Protein AF-A0A1F7W8D1-F1 (afdb_monomer_lite)

pLDDT: mean 80.33, std 8.86, range [42.62, 93.75]

InterPro domains:
  IPR004307 TspO/MBR-related protein [PF03073] (15-153)
  IPR004307 TspO/MBR-related protein [PTHR10057] (17-157)
  IPR004307 TspO/MBR-related protein [cd15904] (12-154)
  IPR038330 TspO/MBR-related superfamily [G3DSA:1.20.1260.100] (4-158)

Structure (mmCIF, N/CA/C/O backbone):
data_AF-A0A1F7W8D1-F1
#
_entry.id   AF-A0A1F7W8D1-F1
#
loop_
_atom_site.group_PDB
_atom_site.id
_atom_site.type_symbol
_atom_site.label_atom_id
_atom_site.label_alt_id
_atom_site.label_comp_id
_atom_site.label_asym_id
_atom_site.label_entity_id
_atom_site.label_seq_id
_atom_site.pdbx_PDB_ins_code
_atom_site.Cartn_x
_atom_site.Cartn_y
_atom_site.Cartn_z
_atom_site.occupancy
_atom_site.B_iso_or_equiv
_atom_site.auth_seq_id
_atom_site.auth_comp_id
_atom_site.auth_asym_id
_atom_site.auth_atom_id
_atom_site.pdbx_PDB_model_num
ATOM 1 N N . MET A 1 1 ? -25.838 -25.257 19.905 1.00 45.16 1 MET A N 1
ATOM 2 C CA . MET A 1 1 ? -25.059 -24.239 19.146 1.00 45.16 1 MET A CA 1
ATOM 3 C C . MET A 1 1 ? -23.518 -24.418 19.189 1.00 45.16 1 MET A C 1
ATOM 5 O O . MET A 1 1 ? -22.795 -23.452 18.981 1.00 45.16 1 MET A O 1
ATOM 9 N N . ARG A 1 2 ? -22.958 -25.630 19.391 1.00 42.62 2 ARG A N 1
ATOM 10 C CA . ARG A 1 2 ? -21.486 -25.866 19.400 1.00 42.62 2 ARG A CA 1
ATOM 11 C C . ARG A 1 2 ? -20.869 -26.176 18.018 1.00 42.62 2 ARG A C 1
ATOM 13 O O . ARG A 1 2 ? -19.659 -26.053 17.862 1.00 42.62 2 ARG A O 1
ATOM 20 N N . ARG A 1 3 ? -21.682 -26.537 17.015 1.00 42.97 3 ARG A N 1
ATOM 21 C CA . ARG A 1 3 ? -21.231 -27.076 15.711 1.00 42.97 3 ARG A CA 1
ATOM 22 C C . ARG A 1 3 ? -20.618 -26.023 14.764 1.00 42.97 3 ARG A C 1
ATOM 24 O O . ARG A 1 3 ? -19.713 -26.356 14.018 1.00 42.97 3 ARG A O 1
ATOM 31 N N . ASN A 1 4 ? -20.991 -24.741 14.881 1.00 50.03 4 ASN A N 1
ATOM 32 C CA . ASN A 1 4 ? -20.505 -23.664 13.992 1.00 50.03 4 ASN A CA 1
ATOM 33 C C . ASN A 1 4 ? -19.111 -23.097 14.333 1.00 50.03 4 ASN A C 1
ATOM 35 O O . ASN A 1 4 ? -18.568 -22.297 13.575 1.00 50.03 4 ASN A O 1
ATOM 39 N N . ARG A 1 5 ? -18.505 -23.482 15.466 1.00 53.69 5 ARG A N 1
ATOM 40 C CA . ARG A 1 5 ? -17.190 -22.958 15.886 1.00 53.69 5 ARG A CA 1
ATOM 41 C C . ARG A 1 5 ? -15.989 -23.694 15.281 1.00 53.69 5 ARG A C 1
ATOM 43 O O . ARG A 1 5 ? -14.883 -23.261 15.546 1.00 53.69 5 ARG A O 1
ATOM 50 N N . ARG A 1 6 ? -16.154 -24.774 14.507 1.00 61.38 6 ARG A N 1
ATOM 51 C CA . ARG A 1 6 ? -15.017 -25.546 13.949 1.00 61.38 6 ARG A CA 1
ATOM 52 C C . ARG A 1 6 ? -14.795 -25.380 12.442 1.00 61.38 6 ARG A C 1
ATOM 54 O O . ARG A 1 6 ? -13.731 -25.755 11.967 1.00 61.38 6 ARG A O 1
ATOM 61 N N . ASN A 1 7 ? -15.718 -24.755 11.708 1.00 72.81 7 ASN A N 1
ATOM 62 C CA . ASN A 1 7 ? -15.629 -24.652 10.243 1.00 72.81 7 ASN A CA 1
ATOM 63 C C . ASN A 1 7 ? -14.394 -23.865 9.764 1.00 72.81 7 ASN A C 1
ATOM 65 O O . ASN A 1 7 ? -13.855 -24.164 8.705 1.00 72.81 7 ASN A O 1
ATOM 69 N N . TYR A 1 8 ? -13.891 -22.911 10.558 1.00 75.88 8 TYR A N 1
ATOM 70 C CA . TYR A 1 8 ? -12.698 -22.138 10.193 1.00 75.88 8 TYR A CA 1
ATOM 71 C C . TYR A 1 8 ? -11.399 -22.961 10.217 1.00 75.88 8 TYR A C 1
ATOM 73 O O . TYR A 1 8 ? -10.453 -22.587 9.535 1.00 75.88 8 TYR A O 1
ATOM 81 N N . LEU A 1 9 ? -11.348 -24.077 10.962 1.00 80.69 9 LEU A N 1
ATOM 82 C CA . LEU A 1 9 ? -10.165 -24.948 11.027 1.00 80.69 9 LEU A CA 1
ATOM 83 C C . LEU A 1 9 ? -9.889 -25.651 9.695 1.00 80.69 9 LEU A C 1
ATOM 85 O O . LEU A 1 9 ? -8.748 -25.996 9.421 1.00 80.69 9 LEU A O 1
ATOM 89 N N . LEU A 1 10 ? -10.930 -25.845 8.883 1.00 80.69 10 LEU A N 1
ATOM 90 C CA . LEU A 1 10 ? -10.829 -26.426 7.546 1.00 80.69 10 LEU A CA 1
ATOM 91 C C . LEU A 1 10 ? -10.910 -25.346 6.463 1.00 80.69 10 LEU A C 1
ATOM 93 O O . LEU A 1 10 ? -10.162 -25.396 5.494 1.00 80.69 10 LEU A O 1
ATOM 97 N N . ALA A 1 11 ? -11.766 -24.334 6.645 1.00 82.00 11 ALA A N 1
ATOM 98 C CA . ALA A 1 11 ? -11.957 -23.286 5.647 1.00 82.00 11 ALA A CA 1
ATOM 99 C C . ALA A 1 11 ? -10.715 -22.401 5.450 1.00 82.00 11 ALA A C 1
ATOM 101 O O . ALA A 1 11 ? -10.414 -22.050 4.316 1.00 82.00 11 ALA A O 1
ATOM 102 N N . ILE A 1 12 ? -9.987 -22.049 6.521 1.00 85.75 12 ILE A N 1
ATOM 103 C CA . ILE A 1 12 ? -8.797 -21.188 6.409 1.00 85.75 12 ILE A CA 1
ATOM 104 C C . ILE A 1 12 ? -7.685 -21.896 5.617 1.00 85.75 12 ILE A C 1
ATOM 106 O O . ILE A 1 12 ? -7.274 -21.338 4.601 1.00 85.75 12 ILE A O 1
ATOM 110 N N . PRO A 1 13 ? -7.236 -23.118 5.986 1.00 86.12 13 PRO A N 1
ATOM 111 C CA . PRO A 1 13 ? -6.242 -23.832 5.189 1.00 86.12 13 PRO A CA 1
ATOM 112 C C . PRO A 1 13 ? -6.705 -24.096 3.759 1.00 86.12 13 PRO A C 1
ATOM 114 O O . PRO A 1 13 ? -5.905 -23.962 2.844 1.00 86.12 13 PRO A O 1
ATOM 117 N N . ALA A 1 14 ? -7.987 -24.413 3.541 1.00 82.62 14 ALA A N 1
ATOM 118 C CA . ALA A 1 14 ? -8.519 -24.619 2.194 1.00 82.62 14 ALA A CA 1
ATOM 119 C C . ALA A 1 14 ? -8.435 -23.347 1.335 1.00 82.62 14 ALA A C 1
ATOM 121 O O . ALA A 1 14 ? -8.067 -23.418 0.167 1.00 82.62 14 ALA A O 1
ATOM 122 N N . PHE A 1 15 ? -8.734 -22.179 1.908 1.00 84.38 15 PHE A N 1
ATOM 123 C CA . PHE A 1 15 ? -8.668 -20.907 1.190 1.00 84.38 15 PHE A CA 1
ATOM 124 C C . PHE A 1 15 ? -7.222 -20.484 0.897 1.00 84.38 15 PHE A C 1
ATOM 126 O O . PHE A 1 15 ? -6.918 -20.038 -0.207 1.00 84.38 15 PHE A O 1
ATOM 133 N N . VAL A 1 16 ? -6.308 -20.690 1.852 1.00 86.88 16 VAL A N 1
ATOM 134 C CA . VAL A 1 16 ? -4.869 -20.464 1.645 1.00 86.88 16 VAL A CA 1
ATOM 135 C C . VAL A 1 16 ? -4.310 -21.437 0.603 1.00 86.88 16 VAL A C 1
ATOM 137 O O . VAL A 1 16 ? -3.561 -21.023 -0.274 1.00 86.88 16 VAL A O 1
ATOM 140 N N . PHE A 1 17 ? -4.716 -22.708 0.643 1.00 87.62 17 PHE A N 1
ATOM 141 C CA . PHE A 1 17 ? -4.352 -23.706 -0.361 1.00 87.62 17 PHE A CA 1
ATOM 142 C C . PHE A 1 17 ? -4.864 -23.323 -1.750 1.00 87.62 17 PHE A C 1
ATOM 144 O O . PHE A 1 17 ? -4.114 -23.392 -2.717 1.00 87.62 17 PHE A O 1
ATOM 151 N N . PHE A 1 18 ? -6.110 -22.857 -1.858 1.00 86.00 18 PHE A N 1
ATOM 152 C CA . PHE A 1 18 ? -6.665 -22.393 -3.126 1.00 86.00 18 PHE A CA 1
ATOM 153 C C . PHE A 1 18 ? -5.878 -21.205 -3.693 1.00 86.00 18 PHE A C 1
ATOM 155 O O . PHE A 1 18 ? -5.565 -21.192 -4.883 1.00 86.00 18 PHE A O 1
ATOM 162 N N . ALA A 1 19 ? -5.498 -20.243 -2.846 1.00 83.31 19 ALA A N 1
ATOM 163 C CA . ALA A 1 19 ? -4.621 -19.144 -3.241 1.00 83.31 19 ALA A CA 1
ATOM 164 C C . ALA A 1 19 ? -3.243 -19.660 -3.699 1.00 83.31 19 ALA A C 1
ATOM 166 O O . ALA A 1 19 ? -2.773 -19.277 -4.767 1.00 83.31 19 ALA A O 1
ATOM 167 N N . ALA A 1 20 ? -2.637 -20.589 -2.953 1.00 85.06 20 ALA A N 1
ATOM 168 C CA . ALA A 1 20 ? -1.346 -21.186 -3.290 1.00 85.06 20 ALA A CA 1
ATOM 169 C C . ALA A 1 20 ? -1.366 -21.917 -4.643 1.00 85.06 20 ALA A C 1
ATOM 171 O O . ALA A 1 20 ? -0.471 -21.719 -5.464 1.00 85.06 20 ALA A O 1
ATOM 172 N N . VAL A 1 21 ? -2.401 -22.724 -4.902 1.00 88.62 21 VAL A N 1
ATOM 173 C CA . VAL A 1 21 ? -2.585 -23.427 -6.180 1.00 88.62 21 VAL A CA 1
ATOM 174 C C . VAL A 1 21 ? -2.820 -22.431 -7.311 1.00 88.62 21 VAL A C 1
ATOM 176 O O . VAL A 1 21 ? -2.165 -22.530 -8.343 1.00 88.62 21 VAL A O 1
ATOM 179 N N . SER A 1 22 ? -3.690 -21.439 -7.107 1.00 84.62 22 SER A N 1
ATOM 180 C CA . SER A 1 22 ? -3.976 -20.409 -8.115 1.00 84.62 22 SER A CA 1
ATOM 181 C C . SER A 1 22 ? -2.711 -19.644 -8.506 1.00 84.62 22 SER A C 1
ATOM 183 O O . SER A 1 22 ? -2.402 -19.527 -9.689 1.00 84.62 22 SER A O 1
ATOM 185 N N . GLY A 1 23 ? -1.934 -19.185 -7.519 1.00 81.62 23 GLY A N 1
ATOM 186 C CA . GLY A 1 23 ? -0.652 -18.524 -7.759 1.00 81.62 23 GLY A CA 1
ATOM 187 C C . GLY A 1 23 ? 0.357 -19.442 -8.454 1.00 81.62 23 GLY A C 1
ATOM 188 O O . GLY A 1 23 ? 1.028 -19.007 -9.385 1.00 81.62 23 GLY A O 1
ATOM 189 N N . SER A 1 24 ? 0.429 -20.720 -8.062 1.00 86.44 24 SER A N 1
ATOM 190 C CA . SER A 1 24 ? 1.342 -21.697 -8.668 1.00 86.44 24 SER A CA 1
ATOM 191 C C . SER A 1 24 ? 1.019 -21.989 -10.133 1.00 86.44 24 SER A C 1
ATOM 193 O O . SER A 1 24 ? 1.940 -22.040 -10.944 1.00 86.44 24 SER A O 1
ATOM 195 N N . LEU A 1 25 ? -0.260 -22.142 -10.490 1.00 87.56 25 LEU A N 1
ATOM 196 C CA . LEU A 1 25 ? -0.686 -22.377 -11.874 1.00 87.56 25 LEU A CA 1
ATOM 197 C C . LEU A 1 25 ? -0.274 -21.218 -12.787 1.00 87.56 25 LEU A C 1
ATOM 199 O O . LEU A 1 25 ? 0.277 -21.439 -13.862 1.00 87.56 25 LEU A O 1
ATOM 203 N N . VAL A 1 26 ? -0.475 -19.988 -12.318 1.00 84.69 26 VAL A N 1
ATOM 204 C CA . VAL A 1 26 ? -0.081 -18.774 -13.042 1.00 84.69 26 VAL A CA 1
ATOM 205 C C . VAL A 1 26 ? 1.442 -18.644 -13.140 1.00 84.69 26 VAL A C 1
ATOM 207 O O . VAL A 1 26 ? 1.976 -18.290 -14.189 1.00 84.69 26 VAL A O 1
ATOM 210 N N . THR A 1 27 ? 2.173 -18.965 -12.070 1.00 87.69 27 THR A N 1
ATOM 211 C CA . THR A 1 27 ? 3.638 -18.997 -12.119 1.00 87.69 27 THR A CA 1
ATOM 212 C C . THR A 1 27 ? 4.129 -20.009 -13.151 1.00 87.69 27 THR A C 1
ATOM 214 O O . THR A 1 27 ? 4.997 -19.673 -13.949 1.00 87.69 27 THR A O 1
ATOM 217 N N . GLN A 1 28 ? 3.548 -21.213 -13.190 1.00 88.00 28 GLN A N 1
ATOM 218 C CA . GLN A 1 28 ? 3.919 -22.251 -14.155 1.00 88.00 28 GLN A CA 1
ATOM 219 C C . GLN A 1 28 ? 3.700 -21.809 -15.604 1.00 88.00 28 GLN A C 1
ATOM 221 O O . GLN A 1 28 ? 4.569 -22.069 -16.432 1.00 88.00 28 GLN A O 1
ATOM 226 N N . SER A 1 29 ? 2.614 -21.087 -15.906 1.00 87.56 29 SER A N 1
ATOM 227 C CA . SER A 1 29 ? 2.383 -20.571 -17.263 1.00 87.56 29 SER A CA 1
ATOM 228 C C . SER A 1 29 ? 3.421 -19.540 -17.721 1.00 87.56 29 SER A C 1
ATOM 230 O O . SER A 1 29 ? 3.670 -19.436 -18.916 1.00 87.56 29 SER A O 1
ATOM 232 N N . GLY A 1 30 ? 4.050 -18.810 -16.795 1.00 85.69 30 GLY A N 1
ATOM 233 C CA . GLY A 1 30 ? 5.085 -17.814 -17.104 1.00 85.69 30 GLY A CA 1
ATOM 234 C C . GLY A 1 30 ? 6.524 -18.322 -16.981 1.00 85.69 30 GLY A C 1
ATOM 235 O O . GLY A 1 30 ? 7.463 -17.538 -17.128 1.00 85.69 30 GLY A O 1
ATOM 236 N N . MET A 1 31 ? 6.739 -19.609 -16.676 1.00 88.94 31 MET A N 1
ATOM 237 C CA . MET A 1 31 ? 8.084 -20.134 -16.400 1.00 88.94 31 MET A CA 1
ATOM 238 C C . MET A 1 31 ? 9.007 -20.115 -17.620 1.00 88.94 31 MET A C 1
ATOM 240 O O . MET A 1 31 ? 10.211 -19.926 -17.455 1.00 88.94 31 MET A O 1
ATOM 244 N N . ASP A 1 32 ? 8.473 -20.301 -18.826 1.00 90.94 32 ASP A N 1
ATOM 245 C CA . ASP A 1 32 ? 9.289 -20.281 -20.043 1.00 90.94 32 ASP A CA 1
ATOM 246 C C . ASP A 1 32 ? 9.811 -18.874 -20.348 1.00 90.94 32 ASP A C 1
ATOM 248 O O . ASP A 1 32 ? 10.988 -18.724 -20.663 1.00 90.94 32 ASP A O 1
ATOM 252 N N . TRP A 1 33 ? 8.992 -17.839 -20.129 1.00 90.56 33 TRP A N 1
ATOM 253 C CA . TRP A 1 33 ? 9.440 -16.444 -20.166 1.00 90.56 33 TRP A CA 1
ATOM 254 C C . TRP A 1 33 ? 10.435 -16.134 -19.042 1.00 90.56 33 TRP A C 1
ATOM 256 O O . TRP A 1 33 ? 11.483 -15.540 -19.278 1.00 90.56 33 TRP A O 1
ATOM 266 N N . TYR A 1 34 ? 10.171 -16.592 -17.816 1.00 89.81 34 TYR A N 1
ATOM 267 C CA . TYR A 1 34 ? 11.080 -16.349 -16.693 1.00 89.81 34 TYR A CA 1
ATOM 268 C C . TYR A 1 34 ? 12.491 -16.909 -16.945 1.00 89.81 34 TYR A C 1
ATOM 270 O O . TYR A 1 34 ? 13.481 -16.305 -16.539 1.00 89.81 34 TYR A O 1
ATOM 278 N N . ARG A 1 35 ? 12.603 -18.039 -17.656 1.00 90.25 35 ARG A N 1
ATOM 279 C CA . ARG A 1 35 ? 13.890 -18.647 -18.037 1.00 90.25 35 ARG A CA 1
ATOM 280 C C . ARG A 1 35 ? 14.687 -17.827 -19.052 1.00 90.25 35 ARG A C 1
ATOM 282 O O . ARG A 1 35 ? 15.891 -18.044 -19.150 1.00 90.25 35 ARG A O 1
ATOM 289 N N . THR A 1 36 ? 14.060 -16.906 -19.788 1.00 91.50 36 THR A N 1
ATOM 290 C CA . THR A 1 36 ? 14.775 -16.011 -20.713 1.00 91.50 36 THR A CA 1
ATOM 291 C C . THR A 1 36 ? 15.355 -14.778 -20.018 1.00 91.50 36 THR A C 1
ATOM 293 O O . THR A 1 36 ? 16.096 -14.025 -20.643 1.00 91.50 36 THR A O 1
ATOM 296 N N . LEU A 1 37 ? 15.015 -14.546 -18.744 1.00 88.88 37 LEU A N 1
ATOM 297 C CA . LEU A 1 37 ? 15.454 -13.372 -17.994 1.00 88.88 37 LEU A CA 1
ATOM 298 C C . LEU A 1 37 ? 16.863 -13.544 -17.419 1.00 88.88 37 LEU A C 1
ATOM 300 O O . LEU A 1 37 ? 17.238 -14.597 -16.907 1.00 88.88 37 LEU A O 1
ATOM 304 N N . SER A 1 38 ? 17.611 -12.445 -17.403 1.00 88.56 38 SER A N 1
ATOM 305 C CA . SER A 1 38 ? 18.825 -12.293 -16.603 1.00 88.56 38 SER A CA 1
ATOM 306 C C . SER A 1 38 ? 18.452 -12.182 -15.124 1.00 88.56 38 SER A C 1
ATOM 308 O O . SER A 1 38 ? 17.735 -11.260 -14.729 1.00 88.56 38 SER A O 1
ATOM 310 N N . LEU A 1 39 ? 18.906 -13.132 -14.305 1.00 85.56 39 LEU A N 1
ATOM 311 C CA . LEU A 1 39 ? 18.606 -13.180 -12.873 1.00 85.56 39 LEU A CA 1
ATOM 312 C C . LEU A 1 39 ? 19.819 -12.754 -12.032 1.00 85.56 39 LEU A C 1
ATOM 314 O O . LEU A 1 39 ? 20.944 -13.171 -12.324 1.00 85.56 39 LEU A O 1
ATOM 318 N N . PRO A 1 40 ? 19.616 -12.003 -10.930 1.00 73.12 40 PRO A N 1
ATOM 319 C CA . PRO A 1 40 ? 20.687 -11.698 -9.994 1.00 73.12 40 PRO A CA 1
ATOM 320 C C . PRO A 1 40 ? 21.354 -12.952 -9.439 1.00 73.12 40 PRO A C 1
ATOM 322 O O . PRO A 1 40 ? 20.677 -13.930 -9.131 1.00 73.12 40 PRO A O 1
ATOM 325 N N . TRP A 1 41 ? 22.670 -12.899 -9.227 1.00 73.44 41 TRP A N 1
ATOM 326 C CA . TRP A 1 41 ? 23.460 -14.032 -8.722 1.00 73.44 41 TRP A CA 1
ATOM 327 C C . TRP A 1 41 ? 23.002 -14.546 -7.345 1.00 73.44 41 TRP A C 1
ATOM 329 O O . TRP A 1 41 ? 23.274 -15.687 -6.989 1.00 73.44 41 TRP A O 1
ATOM 339 N N . TRP A 1 42 ? 22.293 -13.717 -6.575 1.00 70.31 42 TRP A N 1
ATOM 340 C CA . TRP A 1 42 ? 21.720 -14.053 -5.269 1.00 70.31 42 TRP A CA 1
ATOM 341 C C . TRP A 1 42 ? 20.281 -14.598 -5.347 1.00 70.31 42 TRP A C 1
ATOM 343 O O . TRP A 1 42 ? 19.652 -14.816 -4.311 1.00 70.31 42 TRP A O 1
ATOM 353 N N . THR A 1 43 ? 19.740 -14.817 -6.550 1.00 78.31 43 THR A N 1
ATOM 354 C CA . THR A 1 43 ? 18.410 -15.412 -6.741 1.00 78.31 43 THR A CA 1
ATOM 355 C C . THR A 1 43 ? 18.425 -16.868 -6.270 1.00 78.31 43 THR A C 1
ATOM 357 O O . THR A 1 43 ? 19.200 -17.666 -6.803 1.00 78.31 43 THR A O 1
ATOM 360 N N . PRO A 1 44 ? 17.582 -17.260 -5.296 1.00 77.31 44 PRO A N 1
ATOM 361 C CA . PRO A 1 44 ? 17.538 -18.640 -4.841 1.00 77.31 44 PRO A CA 1
ATOM 362 C C . PRO A 1 44 ? 17.058 -19.580 -5.958 1.00 77.31 44 PRO A C 1
ATOM 364 O O . PRO A 1 44 ? 16.225 -19.183 -6.778 1.00 77.31 44 PRO A O 1
ATOM 367 N N . PRO A 1 45 ? 17.500 -20.848 -5.968 1.00 84.06 45 PRO A N 1
ATOM 368 C CA . PRO A 1 45 ? 16.966 -21.850 -6.884 1.00 84.06 45 PRO A CA 1
ATOM 369 C C . PRO A 1 45 ? 15.440 -21.988 -6.756 1.00 84.06 45 PRO A C 1
ATOM 371 O O . PRO A 1 45 ? 14.887 -21.877 -5.660 1.00 84.06 45 PRO A O 1
ATOM 374 N N . GLY A 1 46 ? 14.751 -22.305 -7.857 1.00 82.69 46 GLY A N 1
ATOM 375 C CA . GLY A 1 46 ? 13.282 -22.406 -7.876 1.00 82.69 46 GLY A CA 1
ATOM 376 C C . GLY A 1 46 ? 12.703 -23.404 -6.861 1.00 82.69 46 GLY A C 1
ATOM 377 O O . GLY A 1 46 ? 11.655 -23.147 -6.271 1.00 82.69 46 GLY A O 1
ATOM 378 N N . SER A 1 47 ? 13.415 -24.501 -6.579 1.00 79.62 47 SER A N 1
ATOM 379 C CA . SER A 1 47 ? 13.042 -25.465 -5.533 1.00 79.62 47 SER A CA 1
ATOM 380 C C . SER A 1 47 ? 13.049 -24.847 -4.130 1.00 79.62 47 SER A C 1
ATOM 382 O O . SER A 1 47 ? 12.144 -25.112 -3.339 1.00 79.62 47 SER A O 1
ATOM 384 N N . VAL A 1 48 ? 14.021 -23.977 -3.834 1.00 77.62 48 VAL A N 1
ATOM 385 C CA . VAL A 1 48 ? 14.111 -23.244 -2.562 1.00 77.62 48 VAL A CA 1
ATOM 386 C C . VAL A 1 48 ? 12.959 -22.248 -2.445 1.00 77.62 48 VAL A C 1
ATOM 388 O O . VAL A 1 48 ? 12.301 -22.201 -1.410 1.00 77.62 48 VAL A O 1
ATOM 391 N N . ILE A 1 49 ? 12.655 -21.510 -3.519 1.00 81.75 49 ILE A N 1
ATOM 392 C CA . ILE A 1 49 ? 11.515 -20.578 -3.564 1.00 81.75 49 ILE A CA 1
ATOM 393 C C . ILE A 1 49 ? 10.199 -21.317 -3.268 1.00 81.75 49 ILE A C 1
ATOM 395 O O . ILE A 1 49 ? 9.416 -20.872 -2.427 1.00 81.75 49 ILE A O 1
ATOM 399 N N . GLY A 1 50 ? 9.970 -22.469 -3.908 1.00 81.06 50 GLY A N 1
ATOM 400 C CA . GLY A 1 50 ? 8.779 -23.293 -3.677 1.00 81.06 50 GLY A CA 1
ATOM 401 C C . GLY A 1 50 ? 8.679 -23.831 -2.244 1.00 81.06 50 GLY A C 1
ATOM 402 O O . GLY A 1 50 ? 7.603 -23.796 -1.639 1.00 81.06 50 GLY A O 1
ATOM 403 N N . ALA A 1 51 ? 9.799 -24.273 -1.664 1.00 78.38 51 ALA A N 1
ATOM 404 C CA . ALA A 1 51 ? 9.847 -24.739 -0.280 1.00 78.38 51 ALA A CA 1
ATOM 405 C C . ALA A 1 51 ? 9.513 -23.615 0.716 1.00 78.38 51 ALA A C 1
ATOM 407 O O . ALA A 1 51 ? 8.691 -23.810 1.614 1.00 78.38 51 ALA A O 1
ATOM 408 N N . VAL A 1 52 ? 10.083 -22.419 0.525 1.00 79.62 52 VAL A N 1
ATOM 409 C CA . VAL A 1 52 ? 9.813 -21.253 1.380 1.00 79.62 52 VAL A CA 1
ATOM 410 C C . VAL A 1 52 ? 8.335 -20.863 1.327 1.00 79.62 52 VAL A C 1
ATOM 412 O O . VAL A 1 52 ? 7.715 -20.684 2.377 1.00 79.62 52 VAL A O 1
ATOM 415 N N . TRP A 1 53 ? 7.734 -20.806 0.135 1.00 88.38 53 TRP A N 1
ATOM 416 C CA . TRP A 1 53 ? 6.304 -20.520 -0.002 1.00 88.38 53 TRP A CA 1
ATOM 417 C C . TRP A 1 53 ? 5.422 -21.574 0.665 1.00 88.38 53 TRP A C 1
ATOM 419 O O . TRP A 1 53 ? 4.460 -21.220 1.343 1.00 88.38 53 TRP A O 1
ATOM 429 N N . THR A 1 54 ? 5.775 -22.856 0.549 1.00 83.19 54 THR A N 1
ATOM 430 C CA . THR A 1 54 ? 5.048 -23.945 1.221 1.00 83.19 54 THR A CA 1
ATOM 431 C C . THR A 1 54 ? 5.026 -23.738 2.736 1.00 83.19 54 THR A C 1
ATOM 433 O O . THR A 1 54 ? 3.962 -23.784 3.356 1.00 83.19 54 THR A O 1
ATOM 436 N N . VAL A 1 55 ? 6.182 -23.430 3.333 1.00 81.00 55 VAL A N 1
ATOM 437 C CA . VAL A 1 55 ? 6.284 -23.124 4.767 1.00 81.00 55 VAL A CA 1
ATOM 438 C C . VAL A 1 55 ? 5.454 -21.887 5.124 1.00 81.00 55 VAL A C 1
ATOM 440 O O . VAL A 1 55 ? 4.686 -21.922 6.085 1.00 81.00 55 VAL A O 1
ATOM 443 N N . ILE A 1 56 ? 5.532 -20.815 4.332 1.00 88.81 56 ILE A N 1
ATOM 444 C CA . ILE A 1 56 ? 4.753 -19.584 4.537 1.00 88.81 56 ILE A CA 1
ATOM 445 C C . ILE A 1 56 ? 3.243 -19.849 4.521 1.00 88.81 56 ILE A C 1
ATOM 447 O O . ILE A 1 56 ? 2.522 -19.332 5.379 1.00 88.81 56 ILE A O 1
ATOM 451 N N . TYR A 1 57 ? 2.738 -20.660 3.590 1.00 89.44 57 TYR A N 1
ATOM 452 C CA . TYR A 1 57 ? 1.311 -20.986 3.518 1.00 89.44 57 TYR A CA 1
ATOM 453 C C . TYR A 1 57 ? 0.835 -21.785 4.734 1.00 89.44 57 TYR A C 1
ATOM 455 O O . TYR A 1 57 ? -0.245 -21.518 5.270 1.00 89.44 57 TYR A O 1
ATOM 463 N N . VAL A 1 58 ? 1.655 -22.713 5.233 1.00 86.00 58 VAL A N 1
ATOM 464 C CA . VAL A 1 58 ? 1.357 -23.444 6.472 1.00 86.00 58 VAL A CA 1
ATOM 465 C C . VAL A 1 58 ? 1.339 -22.488 7.666 1.00 86.00 58 VAL A C 1
ATOM 467 O O . VAL A 1 58 ? 0.346 -22.434 8.395 1.00 86.00 58 VAL A O 1
ATOM 470 N N . LEU A 1 59 ? 2.390 -21.686 7.849 1.00 78.88 59 LEU A N 1
ATOM 471 C CA . LEU A 1 59 ? 2.506 -20.770 8.988 1.00 78.88 59 LEU A CA 1
ATOM 472 C C . LEU A 1 59 ? 1.414 -19.693 8.987 1.00 78.88 59 LEU A C 1
ATOM 474 O O . LEU A 1 59 ? 0.831 -19.414 10.033 1.00 78.88 59 LEU A O 1
ATOM 478 N N . SER A 1 60 ? 1.079 -19.130 7.824 1.00 87.44 60 SER A N 1
ATOM 479 C CA . SER A 1 60 ? -0.003 -18.146 7.689 1.00 87.44 60 SER A CA 1
ATOM 480 C C . SER A 1 60 ? -1.379 -18.747 7.978 1.00 87.44 60 SER A C 1
ATOM 482 O O . SER A 1 60 ? -2.194 -18.106 8.646 1.00 87.44 60 SER A O 1
ATOM 484 N N . SER A 1 61 ? -1.622 -19.998 7.572 1.00 86.94 61 SER A N 1
ATOM 485 C CA . SER A 1 61 ? -2.845 -20.733 7.920 1.00 86.94 61 SER A CA 1
ATOM 486 C C . SER A 1 61 ? -2.962 -20.940 9.430 1.00 86.94 61 SER A C 1
ATOM 488 O O . SER A 1 61 ? -4.019 -20.680 10.009 1.00 86.94 61 SER A O 1
ATOM 490 N N . VAL A 1 62 ? -1.874 -21.356 10.089 1.00 86.38 62 VAL A N 1
ATOM 491 C CA . VAL A 1 62 ? -1.838 -21.533 11.550 1.00 86.38 62 VAL A CA 1
ATOM 492 C C . VAL A 1 62 ? -2.033 -20.193 12.264 1.00 86.38 62 VAL A C 1
ATOM 494 O O . VAL A 1 62 ? -2.859 -20.108 13.173 1.00 86.38 62 VAL A O 1
ATOM 497 N N . ALA A 1 63 ? -1.367 -19.126 11.817 1.00 89.19 63 ALA A N 1
ATOM 498 C CA . ALA A 1 63 ? -1.525 -17.780 12.367 1.00 89.19 63 ALA A CA 1
ATOM 499 C C . ALA A 1 63 ? -2.980 -17.286 12.279 1.00 89.19 63 ALA A C 1
ATOM 501 O O . ALA A 1 63 ? -3.541 -16.782 13.257 1.00 89.19 63 ALA A O 1
ATOM 502 N N . ALA A 1 64 ? -3.629 -17.485 11.129 1.00 87.69 64 ALA A N 1
ATOM 503 C CA . ALA A 1 64 ? -5.031 -17.136 10.940 1.00 87.69 64 ALA A CA 1
ATOM 504 C C . ALA A 1 64 ? -5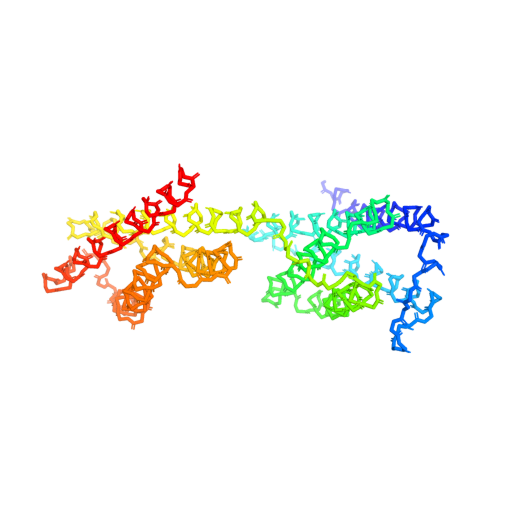.962 -17.999 11.810 1.00 87.69 64 ALA A C 1
ATOM 506 O O . ALA A 1 64 ? -6.882 -17.469 12.435 1.00 87.69 64 ALA A O 1
ATOM 507 N N . ILE A 1 65 ? -5.708 -19.304 11.942 1.00 88.62 65 ILE A N 1
ATOM 508 C CA . ILE A 1 65 ? -6.456 -20.176 12.861 1.00 88.62 65 ILE A CA 1
ATOM 509 C C . ILE A 1 65 ? -6.329 -19.689 14.311 1.00 88.62 65 ILE A C 1
ATOM 511 O O . ILE A 1 65 ? -7.341 -19.578 15.013 1.00 88.62 65 ILE A O 1
ATOM 515 N N . GLU A 1 66 ? -5.118 -19.354 14.763 1.00 85.81 66 GLU A N 1
ATOM 516 C CA . GLU A 1 66 ? -4.888 -18.824 16.107 1.00 85.81 66 GLU A CA 1
ATOM 517 C C . GLU A 1 66 ? -5.653 -17.517 16.341 1.00 85.81 66 GLU A C 1
ATOM 519 O O . GLU A 1 66 ? -6.285 -17.352 17.393 1.00 85.81 66 GLU A O 1
ATOM 524 N N . TRP A 1 67 ? -5.662 -16.616 15.356 1.00 86.12 67 TRP A N 1
ATOM 525 C CA . TRP A 1 67 ? -6.440 -15.382 15.409 1.00 86.12 67 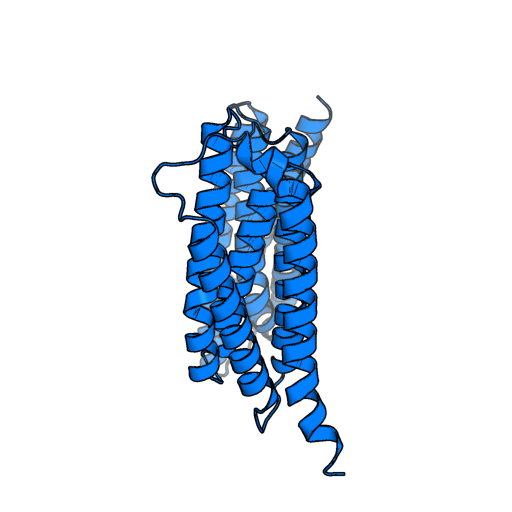TRP A CA 1
ATOM 526 C C . TRP A 1 67 ? -7.949 -15.652 15.508 1.00 86.12 67 TRP A C 1
ATOM 528 O O . TRP A 1 67 ? -8.627 -15.121 16.395 1.00 86.12 67 TRP A O 1
ATOM 538 N N . TRP A 1 68 ? -8.486 -16.533 14.657 1.00 85.50 68 TRP A N 1
ATOM 539 C CA . TRP A 1 68 ? -9.913 -16.881 14.632 1.00 85.50 68 TRP A CA 1
ATOM 540 C C . TRP A 1 68 ? -10.388 -17.655 15.867 1.00 85.50 68 TRP A C 1
ATOM 542 O O . TRP A 1 68 ? -11.576 -17.584 16.213 1.00 85.50 68 TRP A O 1
ATOM 552 N N . SER A 1 69 ? -9.467 -18.338 16.554 1.00 82.38 69 SER A N 1
ATOM 553 C CA . SER A 1 69 ? -9.714 -19.063 17.805 1.00 82.38 69 SER A CA 1
ATOM 554 C C . SER A 1 69 ? -9.860 -18.157 19.038 1.00 82.38 69 SER A C 1
ATOM 556 O O . SER A 1 69 ? -10.254 -18.625 20.112 1.00 82.38 69 SER A O 1
ATOM 558 N N . ALA A 1 70 ? -9.563 -16.856 18.922 1.00 77.94 70 ALA A N 1
ATOM 559 C CA . ALA A 1 70 ? -9.606 -15.931 20.048 1.00 77.94 70 ALA A CA 1
ATOM 560 C C . ALA A 1 70 ? -11.007 -15.867 20.695 1.00 77.94 70 ALA A C 1
ATOM 562 O O . ALA A 1 70 ? -12.007 -15.546 20.050 1.00 77.94 70 ALA A O 1
ATOM 563 N N . LYS A 1 71 ? -11.077 -16.129 22.013 1.00 67.31 71 LYS A N 1
ATOM 564 C CA . LYS A 1 71 ? -12.338 -16.196 22.785 1.00 67.31 71 LYS A CA 1
ATOM 565 C C . LYS A 1 71 ? -13.152 -14.892 22.761 1.00 67.31 71 LYS A C 1
ATOM 567 O O . LYS A 1 71 ? -14.374 -14.957 22.863 1.00 67.31 71 LYS A O 1
ATOM 572 N N . LYS A 1 72 ? -12.496 -13.731 22.632 1.00 68.06 72 LYS A N 1
ATOM 573 C CA . LYS A 1 72 ? -13.131 -12.406 22.535 1.00 68.06 72 LYS A CA 1
ATOM 574 C C . LYS A 1 72 ? -12.753 -11.750 21.207 1.00 68.06 72 LYS A C 1
ATOM 576 O O . LYS A 1 72 ? -11.607 -11.343 21.021 1.00 68.06 72 LYS A O 1
ATOM 581 N N . ARG A 1 73 ? -13.724 -11.624 20.300 1.00 72.81 73 ARG A N 1
ATOM 582 C CA . ARG A 1 73 ? -13.571 -10.908 19.026 1.00 72.81 73 ARG A CA 1
ATOM 583 C C . ARG A 1 73 ? -13.805 -9.419 19.275 1.00 72.81 73 ARG A C 1
ATOM 585 O O . ARG A 1 73 ? -14.932 -8.997 19.497 1.00 72.81 73 ARG A O 1
ATOM 592 N N . GLY A 1 74 ? -12.726 -8.642 19.340 1.00 70.88 74 GLY A N 1
ATOM 593 C CA . GLY A 1 74 ? -12.803 -7.188 19.513 1.00 70.88 74 GLY A CA 1
ATOM 594 C C . GLY A 1 74 ? -13.133 -6.455 18.208 1.00 70.88 74 GLY A C 1
ATOM 595 O O . GLY A 1 74 ? -13.159 -7.058 17.139 1.00 70.88 74 GLY A O 1
ATOM 596 N N . ARG A 1 75 ? -13.280 -5.124 18.276 1.00 73.75 75 ARG A N 1
ATOM 597 C CA . ARG A 1 75 ? -13.577 -4.239 17.126 1.00 73.75 75 ARG A CA 1
ATOM 598 C C . ARG A 1 75 ? -12.617 -4.405 15.933 1.00 73.75 75 ARG A C 1
ATOM 600 O O . ARG A 1 75 ? -13.005 -4.162 14.800 1.00 73.75 75 ARG A O 1
ATOM 607 N N . ARG A 1 76 ? -11.378 -4.853 16.176 1.00 76.06 76 ARG A N 1
ATOM 608 C CA . ARG A 1 76 ? -10.348 -5.090 15.143 1.00 76.06 76 ARG A CA 1
ATOM 609 C C . ARG A 1 76 ? -10.446 -6.456 14.447 1.00 76.06 76 ARG A C 1
ATOM 611 O O . ARG A 1 76 ? -9.716 -6.685 13.493 1.00 76.06 76 ARG A O 1
ATOM 618 N N . PHE A 1 77 ? -11.318 -7.362 14.900 1.00 80.81 77 PHE A N 1
ATOM 619 C CA . PHE A 1 77 ? -11.405 -8.723 14.357 1.00 80.81 77 PHE A CA 1
ATOM 620 C C . PHE A 1 77 ? -11.776 -8.740 12.868 1.00 80.81 77 PHE A C 1
ATOM 622 O O . PHE A 1 77 ? -11.091 -9.391 12.085 1.00 80.81 77 PHE A O 1
ATOM 629 N N . GLY A 1 78 ? -12.814 -7.988 12.481 1.00 80.94 78 GLY A N 1
ATOM 630 C CA . GLY A 1 78 ? -13.252 -7.890 11.084 1.00 80.94 78 GLY A CA 1
ATOM 631 C C . GLY A 1 78 ? -12.209 -7.234 10.177 1.00 80.94 78 GLY A C 1
ATOM 632 O O . GLY A 1 78 ? -12.001 -7.697 9.063 1.00 80.94 78 GLY A O 1
ATOM 633 N N . LEU A 1 79 ? -11.493 -6.224 10.685 1.00 85.25 79 LEU A N 1
ATOM 634 C CA . LEU A 1 79 ? -10.408 -5.568 9.954 1.00 85.25 79 LEU A CA 1
ATOM 635 C C . LEU A 1 79 ? -9.266 -6.544 9.642 1.00 85.25 79 LEU A C 1
ATOM 637 O O . LEU A 1 79 ? -8.872 -6.660 8.490 1.00 85.25 79 LEU A O 1
ATOM 641 N N . VAL A 1 80 ? -8.769 -7.283 10.642 1.00 86.62 80 VAL A N 1
ATOM 642 C CA . VAL A 1 80 ? -7.688 -8.266 10.433 1.00 86.62 80 VAL A CA 1
ATOM 643 C C . VAL A 1 80 ? -8.135 -9.378 9.484 1.00 86.62 80 VAL A C 1
ATOM 645 O O . VAL A 1 80 ? -7.359 -9.796 8.632 1.00 86.62 80 VAL A O 1
ATOM 648 N N . ALA A 1 81 ? -9.394 -9.815 9.577 1.00 85.94 81 ALA A N 1
ATOM 649 C CA . ALA A 1 81 ? -9.943 -10.804 8.659 1.00 85.94 81 ALA A CA 1
ATOM 650 C C . ALA A 1 81 ? -9.977 -10.304 7.206 1.00 85.94 81 ALA A C 1
ATOM 652 O O . ALA A 1 81 ? -9.510 -11.002 6.310 1.00 85.94 81 ALA A O 1
ATOM 653 N N . ALA A 1 82 ? -10.478 -9.086 6.982 1.00 85.81 82 ALA A N 1
ATOM 654 C CA . ALA A 1 82 ? -10.504 -8.464 5.662 1.00 85.81 82 ALA A CA 1
ATOM 655 C C . ALA A 1 82 ? -9.087 -8.252 5.106 1.00 85.81 82 ALA A C 1
ATOM 657 O O . ALA A 1 82 ? -8.835 -8.551 3.943 1.00 85.81 82 ALA A O 1
ATOM 658 N N . MET A 1 83 ? -8.146 -7.810 5.945 1.00 85.06 83 MET A N 1
ATOM 659 C CA . MET A 1 83 ? -6.746 -7.633 5.554 1.00 85.06 83 MET A CA 1
ATOM 660 C C . MET A 1 83 ? -6.063 -8.954 5.207 1.00 85.06 83 MET A C 1
ATOM 662 O O . MET A 1 83 ? -5.290 -8.987 4.259 1.00 85.06 83 MET A O 1
ATOM 666 N N . PHE A 1 84 ? -6.359 -10.044 5.920 1.00 88.25 84 PHE A N 1
ATOM 667 C CA . PHE A 1 84 ? -5.820 -11.368 5.602 1.00 88.25 84 PHE A CA 1
ATOM 668 C C . PHE A 1 84 ? -6.336 -11.877 4.251 1.00 88.25 84 PHE A C 1
ATOM 670 O O . PHE A 1 84 ? -5.564 -12.371 3.438 1.00 88.25 84 PHE A O 1
ATOM 677 N N . VAL A 1 85 ? -7.628 -11.693 3.968 1.00 88.06 85 VAL A N 1
ATOM 678 C CA . VAL A 1 85 ? -8.200 -12.037 2.658 1.00 88.06 85 VAL A CA 1
ATOM 679 C C . VAL A 1 85 ? -7.584 -11.176 1.551 1.00 88.06 85 VAL A C 1
ATOM 681 O O . VAL A 1 85 ? -7.134 -11.713 0.544 1.00 88.06 85 VAL A O 1
ATOM 684 N N . ALA A 1 86 ? -7.488 -9.858 1.750 1.00 87.00 86 ALA A N 1
ATOM 685 C CA . ALA A 1 86 ? -6.837 -8.956 0.800 1.00 87.00 86 ALA A CA 1
ATOM 686 C C . ALA A 1 86 ? -5.359 -9.319 0.571 1.00 87.00 86 ALA A C 1
ATOM 688 O O . ALA A 1 86 ? -4.870 -9.236 -0.551 1.00 87.00 86 ALA A O 1
ATOM 689 N N . ASN A 1 87 ? -4.655 -9.765 1.613 1.00 93.19 87 ASN A N 1
ATOM 690 C CA . ASN A 1 87 ? -3.275 -10.235 1.528 1.00 93.19 87 ASN A CA 1
ATOM 691 C C . ASN A 1 87 ? -3.139 -11.468 0.617 1.00 93.19 87 ASN A C 1
ATOM 693 O O . ASN A 1 87 ? -2.241 -11.500 -0.219 1.00 93.19 87 ASN A O 1
ATOM 697 N N . LEU A 1 88 ? -4.069 -12.427 0.692 1.00 88.12 88 LEU A N 1
ATOM 698 C CA . LEU A 1 88 ? -4.094 -13.579 -0.219 1.00 88.12 88 LEU A CA 1
ATOM 699 C C . LEU A 1 88 ? -4.368 -13.173 -1.673 1.00 88.12 88 LEU A C 1
ATOM 701 O O . LEU A 1 88 ? -3.740 -13.708 -2.582 1.00 88.12 88 LEU A O 1
ATOM 705 N N . PHE A 1 89 ? -5.251 -12.198 -1.906 1.00 89.62 89 PHE A N 1
ATOM 706 C CA . PHE A 1 89 ? -5.469 -11.663 -3.254 1.00 89.62 89 PHE A CA 1
ATOM 707 C C . PHE A 1 89 ? -4.237 -10.946 -3.803 1.00 89.62 89 PHE A C 1
ATOM 709 O O . PHE A 1 89 ? -3.909 -11.126 -4.969 1.00 89.62 89 PHE A O 1
ATOM 716 N N . LEU A 1 90 ? -3.528 -10.177 -2.973 1.00 85.44 90 LEU A N 1
ATOM 717 C CA . LEU A 1 90 ? -2.258 -9.558 -3.358 1.00 85.44 90 LEU A CA 1
ATOM 718 C C . LEU A 1 90 ? -1.183 -10.611 -3.663 1.00 85.44 90 LE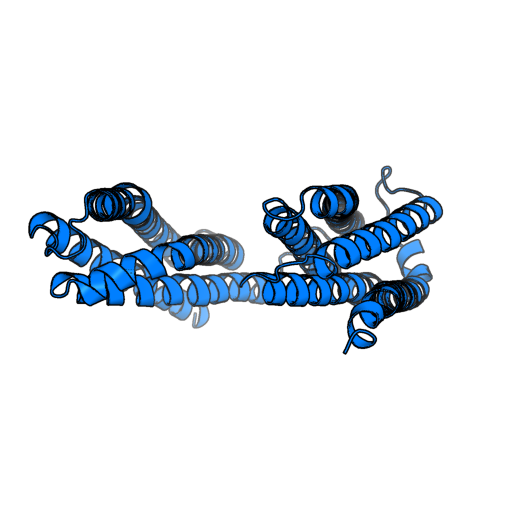U A C 1
ATOM 720 O O . LEU A 1 90 ? -0.404 -10.423 -4.592 1.00 85.44 90 LEU A O 1
ATOM 724 N N . ASN A 1 91 ? -1.168 -11.725 -2.925 1.00 93.75 91 ASN A N 1
ATOM 725 C CA . ASN A 1 91 ? -0.262 -12.844 -3.171 1.00 93.75 91 ASN A CA 1
ATOM 726 C C . ASN A 1 91 ? -0.475 -13.447 -4.571 1.00 93.75 91 ASN A C 1
ATOM 728 O O . ASN A 1 91 ? 0.449 -13.464 -5.381 1.00 93.75 91 ASN A O 1
ATOM 732 N N . VAL A 1 92 ? -1.710 -13.848 -4.890 1.00 87.94 92 VAL A N 1
ATOM 733 C CA . VAL A 1 92 ? -2.052 -14.391 -6.217 1.00 87.94 92 VAL A CA 1
ATOM 734 C C . VAL A 1 92 ? -1.887 -13.330 -7.306 1.00 87.94 92 VAL A C 1
ATOM 736 O O . VAL A 1 92 ? -1.366 -13.613 -8.382 1.00 87.94 92 VAL A O 1
ATOM 739 N N . GLY A 1 93 ? -2.300 -12.094 -7.018 1.00 87.75 93 GLY A N 1
ATOM 740 C CA . GLY A 1 93 ? -2.200 -10.962 -7.930 1.00 87.75 93 GLY A CA 1
ATOM 741 C C . GLY A 1 93 ? -0.762 -10.676 -8.346 1.00 87.75 93 GLY A C 1
ATOM 742 O O . GLY A 1 93 ? -0.524 -10.375 -9.510 1.00 87.75 93 GLY A O 1
ATOM 743 N N . TRP A 1 94 ? 0.210 -10.844 -7.445 1.00 90.56 94 TRP A N 1
ATOM 744 C CA . TRP A 1 94 ? 1.617 -10.713 -7.810 1.00 90.56 94 TRP A CA 1
ATOM 745 C C . TRP A 1 94 ? 2.031 -11.753 -8.858 1.00 90.56 94 TRP A C 1
ATOM 747 O O . TRP A 1 94 ? 2.636 -11.375 -9.860 1.00 90.56 94 TRP A O 1
ATOM 757 N N . SER A 1 95 ? 1.648 -13.028 -8.685 1.00 86.44 95 SER A N 1
ATOM 758 C CA . SER A 1 95 ? 1.919 -14.068 -9.688 1.00 86.44 95 SER A CA 1
ATOM 759 C C . SER A 1 95 ? 1.291 -13.727 -11.040 1.00 86.44 95 SER A C 1
ATOM 761 O O . SER A 1 95 ? 1.954 -13.868 -12.061 1.00 86.44 95 SER A O 1
ATOM 763 N N . VAL A 1 96 ? 0.051 -13.224 -11.056 1.00 85.06 96 VAL A N 1
ATOM 764 C CA . VAL A 1 96 ? -0.638 -12.792 -12.290 1.00 85.06 96 VAL A CA 1
ATOM 765 C C . VAL A 1 96 ? 0.108 -11.668 -12.982 1.00 85.06 96 VAL A C 1
ATOM 767 O O . VAL A 1 96 ? 0.367 -11.755 -14.176 1.00 85.06 96 VAL A O 1
ATOM 770 N N . VAL A 1 97 ? 0.490 -10.628 -12.252 1.00 82.62 97 VAL A N 1
ATOM 771 C CA . VAL A 1 97 ? 1.133 -9.466 -12.865 1.00 82.62 97 VAL A CA 1
ATOM 772 C C . VAL A 1 97 ? 2.557 -9.794 -13.325 1.00 82.62 97 VAL A C 1
ATOM 774 O O . VAL A 1 97 ? 2.949 -9.397 -14.417 1.00 82.62 97 VAL A O 1
ATOM 777 N N . PHE A 1 98 ? 3.321 -10.555 -12.534 1.00 87.31 98 PHE A N 1
ATOM 778 C CA . PHE A 1 98 ? 4.709 -10.889 -12.868 1.00 87.31 98 PHE A CA 1
ATOM 779 C C . PHE A 1 98 ? 4.822 -11.997 -13.916 1.00 87.31 98 PHE A C 1
ATOM 781 O O . PHE A 1 98 ? 5.457 -11.797 -14.943 1.00 87.31 98 PHE A O 1
ATOM 788 N N . PHE A 1 99 ? 4.210 -13.159 -13.679 1.00 88.81 99 PHE A N 1
ATOM 789 C CA . PHE A 1 99 ? 4.334 -14.323 -14.565 1.00 88.81 99 PHE A CA 1
ATOM 790 C C . PHE A 1 99 ? 3.266 -14.373 -15.657 1.00 88.81 99 PHE A C 1
ATOM 792 O O . PHE A 1 99 ? 3.487 -15.018 -16.671 1.00 88.81 99 PHE A O 1
ATOM 799 N N . GLY A 1 100 ? 2.104 -13.749 -15.455 1.00 83.94 100 GLY A N 1
ATOM 800 C CA . GLY A 1 100 ? 1.032 -13.740 -16.454 1.00 83.94 100 GLY A CA 1
ATOM 801 C C . GLY A 1 100 ? 1.118 -12.554 -17.413 1.00 83.94 100 GLY A C 1
ATOM 802 O O . GLY A 1 100 ? 1.004 -12.732 -18.621 1.00 83.94 100 GLY A O 1
ATOM 803 N N . LEU A 1 101 ? 1.302 -11.344 -16.877 1.00 80.56 101 LEU A N 1
ATOM 804 C CA . LEU A 1 101 ? 1.332 -10.106 -17.667 1.00 80.56 101 LEU A CA 1
ATOM 805 C C . LEU A 1 101 ? 2.748 -9.654 -18.045 1.00 80.56 101 LEU A C 1
ATOM 807 O O . LEU A 1 101 ? 2.882 -8.803 -18.913 1.00 80.56 101 LEU A O 1
ATOM 811 N N . HIS A 1 102 ? 3.789 -10.212 -17.418 1.00 87.69 102 HIS A N 1
ATOM 812 C CA . HIS A 1 102 ? 5.192 -9.833 -17.639 1.00 87.69 102 HIS A CA 1
ATOM 813 C C . HIS A 1 102 ? 5.488 -8.343 -17.351 1.00 87.69 102 HIS A C 1
ATOM 815 O O . HIS A 1 102 ? 6.427 -7.763 -17.893 1.00 87.69 102 HIS A O 1
ATOM 821 N N . GLU A 1 103 ? 4.705 -7.717 -16.463 1.00 83.25 103 GLU A N 1
ATOM 822 C CA . GLU A 1 103 ? 4.737 -6.274 -16.191 1.00 83.25 103 GLU A CA 1
ATOM 823 C C . GLU A 1 103 ? 5.538 -5.938 -14.924 1.00 83.25 103 GLU A C 1
ATOM 825 O O . GLU A 1 103 ? 4.993 -5.839 -13.821 1.00 83.25 103 GLU A O 1
ATOM 830 N N . PHE A 1 104 ? 6.847 -5.701 -15.068 1.00 79.38 104 PHE A N 1
ATOM 831 C CA . PHE A 1 104 ? 7.756 -5.480 -13.934 1.00 79.38 104 PHE A CA 1
ATOM 832 C C . PHE A 1 104 ? 7.325 -4.354 -12.981 1.00 79.38 104 PHE A C 1
ATOM 834 O O . PHE A 1 104 ? 7.376 -4.525 -11.761 1.00 79.38 104 PHE A O 1
ATOM 841 N N . ALA A 1 105 ? 6.886 -3.206 -13.507 1.00 77.06 105 ALA A N 1
ATOM 842 C CA . ALA A 1 105 ? 6.515 -2.047 -12.692 1.00 77.06 105 ALA A CA 1
ATOM 843 C C . ALA A 1 105 ? 5.320 -2.351 -11.780 1.00 77.06 105 ALA A C 1
ATOM 845 O O . ALA A 1 105 ? 5.366 -2.132 -10.565 1.00 77.06 105 ALA A O 1
ATOM 846 N N . ALA A 1 106 ? 4.264 -2.914 -12.366 1.00 77.19 106 ALA A N 1
ATOM 847 C CA . ALA A 1 106 ? 3.075 -3.306 -11.632 1.00 77.19 106 ALA A CA 1
ATOM 848 C C . ALA A 1 106 ? 3.393 -4.439 -10.641 1.00 77.19 106 ALA A C 1
ATOM 850 O O . ALA A 1 106 ? 2.921 -4.399 -9.504 1.00 77.19 106 ALA A O 1
ATOM 851 N N . SER A 1 107 ? 4.260 -5.393 -11.000 1.00 81.44 107 SER A N 1
ATOM 852 C CA . SER A 1 107 ? 4.699 -6.449 -10.082 1.00 81.44 107 SER A CA 1
ATOM 853 C C . SER A 1 107 ? 5.410 -5.898 -8.851 1.00 81.44 107 SER A C 1
ATOM 855 O O . SER A 1 107 ? 5.147 -6.371 -7.748 1.00 81.44 107 SER A O 1
ATOM 857 N N . ILE A 1 108 ? 6.275 -4.889 -8.999 1.00 78.31 108 ILE A N 1
ATOM 858 C CA . ILE A 1 108 ? 6.958 -4.248 -7.862 1.00 78.31 108 ILE A CA 1
ATOM 859 C C . ILE A 1 108 ? 5.943 -3.566 -6.939 1.00 78.31 108 ILE A C 1
ATOM 861 O O . ILE A 1 108 ? 6.045 -3.691 -5.716 1.00 78.31 108 ILE A O 1
ATOM 865 N N . VAL A 1 109 ? 4.943 -2.878 -7.499 1.00 81.19 109 VAL A N 1
ATOM 866 C CA . VAL A 1 109 ? 3.873 -2.240 -6.715 1.00 81.19 109 VAL A CA 1
ATOM 867 C C . VAL A 1 109 ? 3.073 -3.289 -5.948 1.00 81.19 109 VAL A C 1
ATOM 869 O O . VAL A 1 109 ? 2.912 -3.168 -4.734 1.00 81.19 109 VAL A O 1
ATOM 872 N N . VAL A 1 110 ? 2.618 -4.350 -6.619 1.00 81.69 110 VAL A N 1
ATOM 873 C CA . VAL A 1 110 ? 1.842 -5.418 -5.974 1.00 81.69 110 VAL A CA 1
ATOM 874 C C . VAL A 1 110 ? 2.676 -6.144 -4.913 1.00 81.69 110 VAL A C 1
ATOM 876 O O . VAL A 1 110 ? 2.171 -6.389 -3.819 1.00 81.69 110 VAL A O 1
ATOM 879 N N . ALA A 1 111 ? 3.963 -6.406 -5.168 1.00 79.69 111 ALA A N 1
ATOM 880 C CA . ALA A 1 111 ? 4.883 -6.989 -4.187 1.00 79.69 111 ALA A CA 1
ATOM 881 C C . ALA A 1 111 ? 5.071 -6.076 -2.963 1.00 79.69 111 ALA A C 1
ATOM 883 O O . ALA A 1 111 ? 5.023 -6.531 -1.819 1.00 79.69 111 ALA A O 1
ATOM 884 N N . SER A 1 112 ? 5.208 -4.767 -3.185 1.00 80.75 112 SER A N 1
ATOM 885 C CA . SER A 1 112 ? 5.325 -3.770 -2.115 1.00 80.75 112 SER A CA 1
ATOM 886 C C . SER A 1 112 ? 4.056 -3.712 -1.264 1.00 80.75 112 SER A C 1
ATOM 888 O O . SER A 1 112 ? 4.131 -3.737 -0.035 1.00 80.75 112 SER A O 1
ATOM 890 N N . LEU A 1 113 ? 2.880 -3.701 -1.899 1.00 84.94 113 LEU A N 1
ATOM 891 C CA . LEU A 1 113 ? 1.589 -3.753 -1.211 1.00 84.94 113 LEU A CA 1
ATOM 892 C C . LEU A 1 113 ? 1.417 -5.057 -0.427 1.00 84.94 113 LEU A C 1
ATOM 894 O O . LEU A 1 113 ? 0.921 -5.030 0.699 1.00 84.94 113 LEU A O 1
ATOM 898 N N . LEU A 1 114 ? 1.863 -6.188 -0.979 1.00 86.25 114 LEU A N 1
ATOM 899 C CA . LEU A 1 114 ? 1.870 -7.477 -0.295 1.00 86.25 114 LEU A CA 1
ATOM 900 C C . LEU A 1 114 ? 2.763 -7.444 0.952 1.00 86.25 114 LEU A C 1
ATOM 902 O O . LEU A 1 114 ? 2.323 -7.844 2.034 1.00 86.25 114 LEU A O 1
ATOM 906 N N . ALA A 1 115 ? 3.984 -6.918 0.841 1.00 80.81 115 ALA A N 1
ATOM 907 C CA . ALA A 1 115 ? 4.900 -6.771 1.969 1.00 80.81 115 ALA A CA 1
ATOM 908 C C . ALA A 1 115 ? 4.315 -5.855 3.058 1.00 80.81 115 ALA A C 1
ATOM 910 O O . ALA A 1 115 ? 4.241 -6.252 4.224 1.00 80.81 115 ALA A O 1
ATOM 911 N N . LEU A 1 116 ? 3.813 -4.673 2.683 1.00 86.00 116 LEU A N 1
ATOM 912 C CA . LEU A 1 116 ? 3.170 -3.723 3.599 1.00 86.00 116 LEU A CA 1
ATOM 913 C C . LEU A 1 116 ? 1.939 -4.323 4.288 1.00 86.00 116 LEU A C 1
ATOM 915 O O . LEU A 1 116 ? 1.757 -4.161 5.497 1.00 86.00 116 LEU A O 1
ATOM 919 N N . SER A 1 117 ? 1.107 -5.042 3.534 1.00 88.50 117 SER A N 1
ATOM 920 C CA . SER A 1 117 ? -0.066 -5.752 4.049 1.00 88.50 117 SER A CA 1
ATOM 921 C C . SER A 1 117 ? 0.334 -6.790 5.101 1.00 88.50 117 SER A C 1
ATOM 923 O O . SER A 1 117 ? -0.248 -6.838 6.188 1.00 88.50 117 SER A O 1
ATOM 925 N N . THR A 1 118 ? 1.388 -7.560 4.826 1.00 84.31 118 THR A N 1
ATOM 926 C CA . THR A 1 118 ? 1.883 -8.605 5.731 1.00 84.31 118 THR A CA 1
ATOM 927 C C . THR A 1 118 ? 2.474 -8.009 7.013 1.00 84.31 118 THR A C 1
ATOM 929 O O . THR A 1 118 ? 2.124 -8.442 8.111 1.00 84.31 118 THR A O 1
ATOM 932 N N . TRP A 1 119 ? 3.282 -6.948 6.912 1.00 87.69 119 TRP A N 1
ATOM 933 C CA . TRP A 1 119 ? 3.783 -6.209 8.079 1.00 87.69 119 TRP A CA 1
ATOM 934 C C . TRP A 1 119 ? 2.658 -5.580 8.910 1.00 87.69 119 TRP A C 1
ATOM 936 O O . TRP A 1 119 ? 2.685 -5.618 10.142 1.00 87.69 119 TRP A O 1
ATOM 946 N N . SER A 1 120 ? 1.625 -5.055 8.251 1.00 88.06 120 SER A N 1
ATOM 947 C CA . SER A 1 120 ? 0.459 -4.487 8.934 1.00 88.06 120 SER A CA 1
ATOM 948 C C . SER A 1 120 ? -0.324 -5.552 9.705 1.00 88.06 120 SER A C 1
ATOM 950 O O . SER A 1 120 ? -0.749 -5.310 10.837 1.00 88.06 120 SER A O 1
ATOM 952 N N . LEU A 1 121 ? -0.474 -6.750 9.131 1.00 88.19 121 LEU A N 1
ATOM 953 C CA . LEU A 1 121 ? -1.066 -7.906 9.805 1.00 88.19 121 LEU A CA 1
ATOM 954 C C . LEU A 1 121 ? -0.269 -8.293 11.059 1.00 88.19 121 LEU A C 1
ATOM 956 O O . LEU A 1 121 ? -0.867 -8.436 12.129 1.00 88.19 121 LEU A O 1
ATOM 960 N N . VAL A 1 122 ? 1.064 -8.381 10.962 1.00 89.06 122 VAL A N 1
ATOM 961 C CA . VAL A 1 122 ? 1.956 -8.640 12.110 1.00 89.06 122 VAL A CA 1
ATOM 962 C C . VAL A 1 122 ? 1.712 -7.621 13.226 1.00 89.06 122 VAL A C 1
ATOM 964 O O . VAL A 1 122 ? 1.430 -8.018 14.360 1.00 89.06 122 VAL A O 1
ATOM 967 N N . ALA A 1 123 ? 1.753 -6.322 12.909 1.00 89.56 123 ALA A N 1
ATOM 968 C CA . ALA A 1 123 ? 1.597 -5.240 13.882 1.00 89.56 123 ALA A CA 1
ATOM 969 C C . ALA A 1 123 ? 0.210 -5.233 14.549 1.00 89.56 123 ALA A C 1
ATOM 971 O O . ALA A 1 123 ? 0.089 -5.079 15.769 1.00 89.56 123 ALA A O 1
ATOM 972 N N . LEU A 1 124 ? -0.855 -5.442 13.768 1.00 88.38 124 LEU A N 1
ATOM 973 C CA . LEU A 1 124 ? -2.227 -5.466 14.280 1.00 88.38 124 LEU A CA 1
ATOM 974 C C . LEU A 1 124 ? -2.473 -6.644 15.225 1.00 88.38 124 LEU A C 1
ATOM 976 O O . LEU A 1 124 ? -3.156 -6.482 16.244 1.00 88.38 124 LEU A O 1
ATOM 980 N N . MET A 1 125 ? -1.916 -7.813 14.904 1.00 86.38 125 MET A N 1
ATOM 981 C CA . MET A 1 125 ? -2.063 -9.015 15.721 1.00 86.38 125 MET A CA 1
ATOM 982 C C . MET A 1 125 ? -1.177 -8.995 16.973 1.00 86.38 125 MET A C 1
ATOM 984 O O . MET A 1 125 ? -1.582 -9.568 17.988 1.00 86.38 125 MET A O 1
ATOM 988 N N . TRP A 1 126 ? -0.061 -8.251 16.965 1.00 87.06 126 TRP A N 1
ATOM 989 C CA . TRP A 1 126 ? 0.985 -8.324 1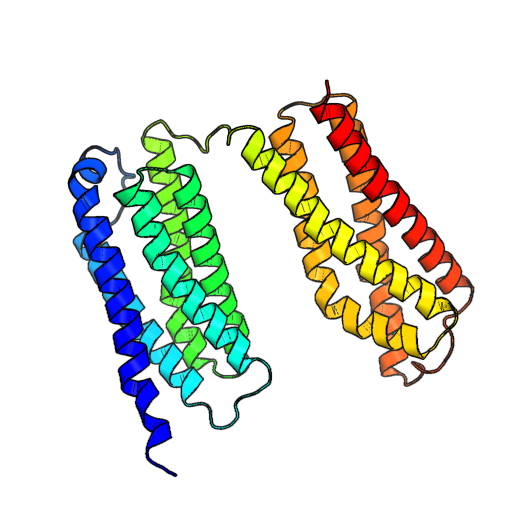7.999 1.00 87.06 126 TRP A CA 1
ATOM 990 C C . TRP A 1 126 ? 0.438 -8.076 19.404 1.00 87.06 126 TRP A C 1
ATOM 992 O O . TRP A 1 126 ? 0.692 -8.824 20.344 1.00 87.06 126 TRP A O 1
ATOM 1002 N N . THR A 1 127 ? -0.415 -7.058 19.527 1.00 81.38 127 THR A N 1
ATOM 1003 C CA . THR A 1 127 ? -1.007 -6.634 20.808 1.00 81.38 127 THR A CA 1
ATOM 1004 C C . THR A 1 127 ? -1.993 -7.635 21.418 1.00 81.38 127 THR A C 1
ATOM 1006 O O . THR A 1 127 ? -2.336 -7.524 22.592 1.00 81.38 127 THR A O 1
ATOM 1009 N N . ARG A 1 128 ? -2.519 -8.580 20.631 1.00 83.56 128 ARG A N 1
ATOM 1010 C CA . ARG A 1 128 ? -3.599 -9.490 21.053 1.00 83.56 128 ARG A CA 1
ATOM 1011 C C . ARG A 1 128 ? -3.186 -10.956 21.020 1.00 83.56 128 ARG A C 1
ATOM 1013 O O . ARG A 1 128 ? -3.649 -11.727 21.858 1.00 83.56 128 ARG A O 1
ATOM 1020 N N . LYS A 1 129 ? -2.380 -11.338 20.032 1.00 85.06 129 LYS A N 1
ATOM 1021 C CA . LYS A 1 129 ? -1.919 -12.698 19.755 1.00 85.06 129 LYS A CA 1
ATOM 1022 C C . LYS A 1 129 ? -0.483 -12.635 19.211 1.00 85.06 129 LYS A C 1
ATOM 1024 O O . LYS A 1 129 ? -0.290 -12.783 18.008 1.00 85.06 129 LYS A O 1
ATOM 1029 N N . PRO A 1 130 ? 0.521 -12.415 20.079 1.00 84.12 130 PRO A N 1
ATOM 1030 C CA . PRO A 1 130 ? 1.916 -12.318 19.651 1.00 84.12 130 PRO A CA 1
ATOM 1031 C C . PRO A 1 130 ? 2.412 -13.611 18.992 1.00 84.12 130 PRO A C 1
ATOM 1033 O O . PRO A 1 130 ? 3.183 -13.542 18.044 1.00 84.12 130 PRO A O 1
ATOM 1036 N N . THR A 1 131 ? 1.906 -14.776 19.411 1.00 82.31 131 THR A N 1
ATOM 1037 C CA . THR A 1 131 ? 2.190 -16.073 18.773 1.00 82.31 131 THR A CA 1
ATOM 1038 C C . THR A 1 131 ? 1.816 -16.068 17.289 1.00 82.31 131 THR A C 1
ATOM 1040 O O . THR A 1 131 ? 2.669 -16.319 16.443 1.00 82.31 131 THR A O 1
ATOM 1043 N N . ALA A 1 132 ? 0.586 -15.664 16.955 1.00 86.12 132 ALA A N 1
ATOM 1044 C CA . ALA A 1 132 ? 0.121 -15.543 15.573 1.00 86.12 132 ALA A CA 1
ATOM 1045 C C . ALA A 1 132 ? 0.937 -14.522 14.759 1.00 86.12 132 ALA A C 1
ATOM 1047 O O . ALA A 1 132 ? 1.223 -14.755 13.587 1.00 86.12 132 ALA A O 1
ATOM 1048 N N . SER A 1 133 ? 1.349 -13.410 15.373 1.00 83.62 133 SER A N 1
ATOM 1049 C CA . SER A 1 133 ? 2.205 -12.425 14.704 1.00 83.62 133 SER A CA 1
ATOM 1050 C C . SER A 1 133 ? 3.602 -12.953 14.398 1.00 83.62 133 SER A C 1
ATOM 1052 O O . SER A 1 133 ? 4.105 -12.708 13.306 1.00 83.62 133 SER A O 1
ATOM 1054 N N . VAL A 1 134 ? 4.224 -13.679 15.333 1.00 81.06 134 VAL A N 1
ATOM 1055 C CA . VAL A 1 134 ? 5.558 -14.267 15.136 1.00 81.06 134 VAL A CA 1
ATOM 1056 C C . VAL A 1 134 ? 5.542 -15.266 13.980 1.00 81.06 134 VAL A C 1
ATOM 1058 O O . VAL A 1 134 ? 6.450 -15.252 13.155 1.00 81.06 134 VAL A O 1
ATOM 1061 N N . LEU A 1 135 ? 4.473 -16.057 13.850 1.00 81.56 135 LEU A N 1
ATOM 1062 C CA . LEU A 1 135 ? 4.294 -16.997 12.736 1.00 81.56 135 LEU A CA 1
ATOM 1063 C C . LEU A 1 135 ? 4.223 -16.310 11.358 1.00 81.56 135 LEU A C 1
ATOM 1065 O O . LEU A 1 135 ? 4.524 -16.943 10.350 1.00 81.56 135 LEU A O 1
ATOM 1069 N N . LEU A 1 136 ? 3.862 -15.023 11.295 1.00 88.31 136 LEU A N 1
ATOM 1070 C CA . LEU A 1 136 ? 3.817 -14.243 10.051 1.00 88.31 136 LEU A CA 1
ATOM 1071 C C . LEU A 1 136 ? 5.106 -13.469 9.753 1.00 88.31 136 LEU A C 1
ATOM 1073 O O . LEU A 1 136 ? 5.252 -12.964 8.640 1.00 88.31 136 LEU A O 1
ATOM 1077 N N . LEU A 1 137 ? 6.055 -13.387 10.691 1.00 78.19 137 LEU A N 1
ATOM 1078 C CA . LEU A 1 137 ? 7.339 -12.717 10.453 1.00 78.19 137 LEU A CA 1
ATOM 1079 C C . LEU A 1 137 ? 8.131 -13.330 9.286 1.00 78.19 137 LEU A C 1
ATOM 1081 O O . LEU A 1 137 ? 8.617 -12.552 8.463 1.00 78.19 137 LEU A O 1
ATOM 1085 N N . PRO A 1 138 ? 8.221 -14.672 9.131 1.00 80.12 138 PRO A N 1
ATOM 1086 C CA . PRO A 1 138 ? 8.870 -15.269 7.965 1.00 80.12 138 PRO A CA 1
ATOM 1087 C C . PRO A 1 138 ? 8.220 -14.832 6.652 1.00 80.12 138 PRO A C 1
ATOM 1089 O O . PRO A 1 138 ? 8.918 -14.564 5.679 1.00 80.12 138 PRO A O 1
ATOM 1092 N N . TYR A 1 139 ? 6.890 -14.690 6.636 1.00 92.50 139 TYR A N 1
ATOM 1093 C CA . TYR A 1 139 ? 6.179 -14.202 5.461 1.00 92.50 139 TYR A CA 1
ATOM 1094 C C . TYR A 1 139 ? 6.488 -12.724 5.190 1.00 92.50 139 TYR A C 1
ATOM 1096 O O . TYR A 1 139 ? 6.823 -12.368 4.066 1.00 92.50 139 TYR A O 1
ATOM 1104 N N . ALA A 1 140 ? 6.449 -11.857 6.203 1.00 75.38 140 ALA A N 1
ATOM 1105 C CA . ALA A 1 140 ? 6.743 -10.433 6.029 1.00 75.38 140 ALA A CA 1
ATOM 1106 C C . ALA A 1 140 ? 8.179 -10.193 5.523 1.00 75.38 140 ALA A C 1
ATOM 1108 O O . ALA A 1 140 ? 8.400 -9.393 4.607 1.00 75.38 140 ALA A O 1
ATOM 1109 N N . ALA A 1 141 ? 9.147 -10.933 6.073 1.00 73.56 141 ALA A N 1
ATOM 1110 C CA . ALA A 1 141 ? 10.534 -10.907 5.625 1.00 73.56 141 ALA A CA 1
ATOM 1111 C C . ALA A 1 141 ? 10.666 -11.401 4.178 1.00 73.56 141 ALA A C 1
ATOM 1113 O O . ALA A 1 141 ? 11.275 -10.723 3.351 1.00 73.56 141 ALA A O 1
ATOM 1114 N N . TRP A 1 142 ? 10.035 -12.532 3.847 1.00 82.38 142 TRP A N 1
ATOM 1115 C CA . TRP A 1 142 ? 10.069 -13.085 2.496 1.00 82.38 142 TRP A CA 1
ATOM 1116 C C . TRP A 1 142 ? 9.385 -12.188 1.466 1.00 82.38 142 TRP A C 1
ATOM 1118 O O . TRP A 1 142 ? 9.926 -11.992 0.387 1.00 82.38 142 TRP A O 1
ATOM 1128 N N . ALA A 1 143 ? 8.238 -11.589 1.790 1.00 80.19 143 ALA A N 1
ATOM 1129 C CA . ALA A 1 143 ? 7.555 -10.649 0.906 1.00 80.19 143 ALA A CA 1
ATOM 1130 C C . ALA A 1 143 ? 8.423 -9.411 0.634 1.00 80.19 143 ALA A C 1
ATOM 1132 O O . ALA A 1 143 ? 8.501 -8.953 -0.499 1.00 80.19 143 ALA A O 1
ATOM 1133 N N . THR A 1 144 ? 9.138 -8.913 1.649 1.00 69.19 144 THR A N 1
ATOM 1134 C CA . THR A 1 144 ? 10.098 -7.808 1.484 1.00 69.19 144 THR A CA 1
ATOM 1135 C C . THR A 1 144 ? 11.260 -8.218 0.573 1.00 69.19 144 THR A C 1
ATOM 1137 O O . THR A 1 144 ? 11.610 -7.491 -0.354 1.00 69.19 144 THR A O 1
ATOM 1140 N N . PHE A 1 145 ? 11.819 -9.412 0.789 1.00 74.88 145 PHE A N 1
ATOM 1141 C CA . PHE A 1 145 ? 12.856 -9.984 -0.069 1.00 74.88 145 PHE A CA 1
ATOM 1142 C C . PHE A 1 145 ? 12.375 -10.167 -1.517 1.00 74.88 145 PHE A C 1
ATOM 1144 O O . PHE A 1 145 ? 13.078 -9.779 -2.446 1.00 74.88 145 PHE A O 1
ATOM 1151 N N . ALA A 1 146 ? 11.166 -10.691 -1.718 1.00 79.38 146 ALA A N 1
ATOM 1152 C CA . ALA A 1 146 ? 10.565 -10.900 -3.030 1.00 79.38 146 ALA A CA 1
ATOM 1153 C C . ALA A 1 146 ? 10.336 -9.578 -3.776 1.00 79.38 146 ALA A C 1
ATOM 1155 O O . ALA A 1 146 ? 10.558 -9.518 -4.984 1.00 79.38 146 ALA A O 1
ATOM 1156 N N . THR A 1 147 ? 9.972 -8.499 -3.075 1.00 75.31 147 THR A N 1
ATOM 1157 C CA . THR A 1 147 ? 9.908 -7.149 -3.657 1.00 75.31 147 THR A CA 1
ATOM 1158 C C . THR A 1 147 ? 11.279 -6.694 -4.151 1.00 75.31 147 THR A C 1
ATOM 1160 O O . THR A 1 147 ? 11.404 -6.268 -5.299 1.00 75.31 147 THR A O 1
ATOM 1163 N N . CYS A 1 148 ? 12.321 -6.839 -3.325 1.00 67.19 148 CYS A N 1
ATOM 1164 C CA . CYS A 1 148 ? 13.692 -6.509 -3.720 1.00 67.19 148 CYS A CA 1
ATOM 1165 C C . CYS A 1 148 ? 14.166 -7.356 -4.909 1.00 67.19 148 CYS A C 1
ATOM 1167 O O . CYS A 1 148 ? 14.796 -6.828 -5.823 1.00 67.19 148 CYS A O 1
ATOM 1169 N N . LEU A 1 149 ? 13.840 -8.652 -4.924 1.00 73.56 149 LEU A N 1
ATOM 1170 C CA . LEU A 1 149 ? 14.162 -9.564 -6.020 1.00 73.56 149 LEU A CA 1
ATOM 1171 C C . LEU A 1 149 ? 13.444 -9.169 -7.309 1.00 73.56 149 LEU A C 1
ATOM 1173 O O . LEU A 1 149 ? 14.090 -9.065 -8.344 1.00 73.56 149 LEU A O 1
ATOM 1177 N N . THR A 1 150 ? 12.147 -8.866 -7.243 1.00 82.56 150 THR A N 1
ATOM 1178 C CA . THR A 1 150 ? 11.356 -8.405 -8.397 1.00 82.56 150 THR A CA 1
ATOM 1179 C C . THR A 1 150 ? 11.971 -7.139 -9.003 1.00 82.56 150 THR A C 1
ATOM 1181 O O . THR A 1 150 ? 12.157 -7.060 -10.216 1.00 82.56 150 THR A O 1
ATOM 1184 N N . ALA A 1 151 ? 12.358 -6.175 -8.162 1.00 72.38 151 ALA A N 1
ATOM 1185 C CA . ALA A 1 151 ? 13.014 -4.946 -8.606 1.00 72.38 151 ALA A CA 1
ATOM 1186 C C . ALA A 1 151 ? 14.418 -5.191 -9.188 1.00 72.38 151 ALA A C 1
ATOM 1188 O O . ALA A 1 151 ? 14.812 -4.552 -10.162 1.00 72.38 151 ALA A O 1
ATOM 1189 N N . ALA A 1 152 ? 15.182 -6.125 -8.618 1.00 68.81 152 ALA A N 1
ATOM 1190 C CA . ALA A 1 152 ? 16.510 -6.469 -9.112 1.00 68.81 152 ALA A CA 1
ATOM 1191 C C . ALA A 1 152 ? 16.464 -7.224 -10.449 1.00 68.81 152 ALA A C 1
ATOM 1193 O O . ALA A 1 152 ? 17.270 -6.930 -11.330 1.00 68.81 152 ALA A O 1
ATOM 1194 N N . VAL A 1 153 ? 15.514 -8.150 -10.615 1.00 79.62 153 VAL A N 1
ATOM 1195 C CA . VAL A 1 153 ? 15.269 -8.852 -11.884 1.00 79.62 153 VAL A CA 1
ATOM 1196 C C . VAL A 1 153 ? 14.861 -7.855 -12.962 1.00 79.62 153 VAL A C 1
ATOM 1198 O O . VAL A 1 153 ? 15.440 -7.887 -14.045 1.00 79.62 153 VAL A O 1
ATOM 1201 N N . ALA A 1 154 ? 13.951 -6.921 -12.659 1.00 79.69 154 ALA A N 1
ATOM 1202 C CA . ALA A 1 154 ? 13.611 -5.843 -13.585 1.00 79.69 154 ALA A CA 1
ATOM 1203 C C . ALA A 1 154 ? 14.887 -5.107 -14.032 1.00 79.69 154 ALA A C 1
ATOM 1205 O O . ALA A 1 154 ? 15.219 -5.087 -15.220 1.00 79.69 154 ALA A O 1
ATOM 1206 N N . ARG A 1 155 ? 15.683 -4.619 -13.068 1.00 70.81 155 ARG A N 1
ATOM 1207 C CA . ARG A 1 155 ? 16.894 -3.832 -13.342 1.00 70.81 155 ARG A CA 1
ATOM 1208 C C . ARG A 1 155 ? 17.903 -4.558 -14.233 1.00 70.81 155 ARG A C 1
ATOM 1210 O O . ARG A 1 155 ? 18.548 -3.914 -15.054 1.00 70.81 155 ARG A O 1
ATOM 1217 N N . GLN A 1 156 ? 18.067 -5.869 -14.069 1.00 77.25 156 GLN A N 1
ATOM 1218 C CA . GLN A 1 156 ? 19.004 -6.652 -14.881 1.00 77.25 156 GLN A CA 1
ATOM 1219 C C . GLN A 1 156 ? 18.540 -6.890 -16.315 1.00 77.25 156 GLN A C 1
ATOM 1221 O O . GLN A 1 156 ? 19.376 -7.084 -17.190 1.00 77.25 156 GLN A O 1
ATOM 1226 N N . ASN A 1 157 ? 17.237 -6.841 -16.575 1.00 82.25 157 ASN A N 1
ATOM 1227 C CA . ASN A 1 157 ? 16.673 -7.076 -17.903 1.00 82.25 157 ASN A CA 1
ATOM 1228 C C . ASN A 1 157 ? 16.450 -5.774 -18.680 1.00 82.25 157 ASN A C 1
ATOM 1230 O O . ASN A 1 157 ? 15.552 -5.691 -19.508 1.00 82.25 157 ASN A O 1
ATOM 1234 N N . GLY A 1 158 ? 17.236 -4.732 -18.383 1.00 66.75 158 GLY A N 1
ATOM 1235 C CA . GLY A 1 158 ? 17.094 -3.411 -19.002 1.00 66.75 158 GLY A CA 1
ATOM 1236 C C . GLY A 1 158 ? 15.872 -2.629 -18.515 1.00 66.75 158 GLY A C 1
ATOM 1237 O O . GLY A 1 158 ? 15.730 -1.456 -18.847 1.00 66.75 158 GLY A O 1
ATOM 1238 N N . PHE A 1 159 ? 15.040 -3.230 -17.662 1.00 59.88 159 PHE A N 1
ATOM 1239 C CA . PHE A 1 159 ? 13.970 -2.547 -16.952 1.00 59.88 159 PHE A CA 1
ATOM 1240 C C . PHE A 1 159 ? 14.540 -1.940 -15.669 1.00 59.88 159 PHE A C 1
ATOM 1242 O O . PHE A 1 159 ? 14.313 -2.422 -14.560 1.00 59.88 159 PHE A O 1
ATOM 1249 N N . GLY A 1 160 ? 15.275 -0.829 -15.786 1.00 46.56 160 GLY A N 1
ATOM 1250 C CA . GLY A 1 160 ? 15.375 0.088 -14.643 1.00 46.56 160 GLY A CA 1
ATOM 1251 C C . GLY A 1 160 ? 13.965 0.364 -14.110 1.00 46.56 160 GLY A C 1
ATOM 1252 O O . GLY A 1 160 ? 13.014 0.218 -14.880 1.00 46.56 160 GLY A O 1
ATOM 1253 N N . PHE A 1 161 ? 13.799 0.724 -12.822 1.00 47.66 161 PHE A N 1
ATOM 1254 C CA . PHE A 1 161 ? 12.538 1.351 -12.386 1.00 47.66 161 PHE A CA 1
ATOM 1255 C C . PHE A 1 161 ? 12.137 2.277 -13.520 1.00 47.66 161 PHE A C 1
ATOM 1257 O O . PHE A 1 161 ? 12.979 3.116 -13.859 1.00 47.66 161 PHE A O 1
ATOM 1264 N N . PRO A 1 162 ? 11.000 2.036 -14.196 1.00 46.66 162 PRO A N 1
ATOM 1265 C CA . PRO A 1 162 ? 10.755 2.777 -15.405 1.00 46.66 162 PRO A CA 1
ATOM 1266 C C . PRO A 1 162 ? 10.841 4.251 -15.023 1.00 46.66 162 PRO A C 1
ATOM 1268 O O . PRO A 1 162 ? 10.575 4.622 -13.868 1.00 46.66 162 PRO A O 1
ATOM 1271 N N . ASP A 1 163 ? 11.139 5.102 -15.991 1.00 49.88 163 ASP A N 1
ATOM 1272 C CA . ASP A 1 163 ? 10.371 6.329 -16.061 1.00 49.88 163 ASP A CA 1
ATOM 1273 C C . ASP A 1 163 ? 8.906 5.873 -15.998 1.00 49.88 163 ASP A C 1
ATOM 1275 O O . ASP A 1 163 ? 8.316 5.518 -17.018 1.00 49.88 163 ASP A O 1
ATOM 1279 N N . LEU A 1 164 ? 8.367 5.659 -14.783 1.00 53.75 164 LEU A N 1
ATOM 1280 C CA . LEU A 1 164 ? 6.995 5.224 -14.593 1.00 53.75 164 LEU A CA 1
ATOM 1281 C C . LEU A 1 164 ? 6.228 6.252 -15.407 1.00 53.75 164 LEU A C 1
ATOM 1283 O O . LEU A 1 164 ? 6.492 7.446 -15.204 1.00 53.75 164 LEU A O 1
ATOM 1287 N N . PRO A 1 165 ? 5.410 5.821 -16.389 1.00 57.31 165 PRO A N 1
ATOM 1288 C CA . PRO A 1 165 ? 4.853 6.736 -17.374 1.00 57.31 165 PRO A CA 1
ATOM 1289 C C . PRO A 1 165 ? 4.311 7.936 -16.616 1.00 57.31 165 PRO A C 1
ATOM 1291 O O . PRO A 1 165 ? 3.718 7.725 -15.562 1.00 57.31 165 PRO A O 1
ATOM 1294 N N . ALA A 1 166 ? 4.551 9.169 -17.071 1.00 61.06 166 ALA A N 1
ATOM 1295 C CA . ALA A 1 166 ? 4.238 10.376 -16.294 1.00 61.06 166 ALA A CA 1
ATOM 1296 C C . ALA A 1 166 ? 2.840 10.319 -15.629 1.00 61.06 166 ALA A C 1
ATOM 1298 O O . ALA A 1 166 ? 2.666 10.781 -14.504 1.00 61.06 166 ALA A O 1
ATOM 1299 N N . GLY A 1 167 ? 1.877 9.639 -16.268 1.00 58.97 167 GLY A N 1
ATOM 1300 C CA . GLY A 1 167 ? 0.560 9.296 -15.722 1.00 58.97 167 GLY A CA 1
ATOM 1301 C C . GLY A 1 167 ? 0.527 8.498 -14.403 1.00 58.97 167 GLY A C 1
ATOM 1302 O O . GLY A 1 167 ? -0.359 8.739 -13.593 1.00 58.97 167 GLY A O 1
ATOM 1303 N N . PHE A 1 168 ? 1.462 7.587 -14.126 1.00 68.25 168 PHE A N 1
ATOM 1304 C CA . PHE A 1 168 ? 1.572 6.880 -12.844 1.00 68.25 168 PHE A CA 1
ATOM 1305 C C . PHE A 1 168 ? 2.046 7.808 -11.723 1.00 68.25 168 PHE A C 1
ATOM 1307 O O . PHE A 1 168 ? 1.456 7.816 -10.645 1.00 68.25 168 PHE A O 1
ATOM 1314 N N . TRP A 1 169 ? 3.086 8.610 -11.958 1.00 74.88 169 TRP A N 1
ATOM 1315 C CA . TRP A 1 169 ? 3.544 9.567 -10.948 1.00 74.88 169 TRP A CA 1
ATOM 1316 C C . TRP A 1 169 ? 2.517 10.670 -10.715 1.00 74.88 169 TRP A C 1
ATOM 1318 O O . TRP A 1 169 ? 2.255 11.026 -9.567 1.00 74.88 169 TRP A O 1
ATOM 1328 N N . LEU A 1 170 ? 1.842 11.108 -11.778 1.00 76.75 170 LEU A N 1
ATOM 1329 C CA . LEU A 1 170 ? 0.660 11.954 -11.696 1.00 76.75 170 LEU A CA 1
ATOM 1330 C C . LEU A 1 170 ? -0.454 11.280 -10.884 1.00 76.75 170 LEU A C 1
ATOM 1332 O O . LEU A 1 170 ? -1.052 11.917 -10.025 1.00 76.75 170 LEU A O 1
ATOM 1336 N N . PHE A 1 171 ? -0.715 9.988 -11.086 1.00 77.88 171 PHE A N 1
ATOM 1337 C CA . PHE A 1 171 ? -1.689 9.247 -10.286 1.00 77.88 171 PHE A CA 1
ATOM 1338 C C . PHE A 1 171 ? -1.300 9.214 -8.803 1.00 77.88 171 PHE A C 1
ATOM 1340 O O . PHE A 1 171 ? -2.145 9.488 -7.955 1.00 77.88 171 PHE A O 1
ATOM 1347 N N . VAL A 1 172 ? -0.034 8.943 -8.469 1.00 77.56 172 VAL A N 1
ATOM 1348 C CA . VAL A 1 172 ? 0.470 8.976 -7.083 1.00 77.56 172 VAL A CA 1
ATOM 1349 C C . VAL A 1 172 ? 0.348 10.382 -6.484 1.00 77.56 172 VAL A C 1
ATOM 1351 O O . VAL A 1 172 ? -0.077 10.524 -5.337 1.00 77.56 172 VAL A O 1
ATOM 1354 N N . HIS A 1 173 ? 0.650 11.419 -7.268 1.00 84.31 173 HIS A N 1
ATOM 1355 C CA . HIS A 1 173 ? 0.504 12.824 -6.889 1.00 84.31 173 HIS A CA 1
ATOM 1356 C C . HIS A 1 173 ? -0.961 13.175 -6.580 1.00 84.31 173 HIS A C 1
ATOM 1358 O O . HIS A 1 173 ? -1.267 13.686 -5.501 1.00 84.31 173 HIS A O 1
ATOM 1364 N N . LEU A 1 174 ? -1.886 12.821 -7.479 1.00 83.38 174 LEU A N 1
ATOM 1365 C CA . LEU A 1 174 ? -3.327 13.048 -7.334 1.00 83.38 174 LEU A CA 1
ATOM 1366 C C . LEU A 1 174 ? -3.937 12.219 -6.196 1.00 83.38 174 LEU A C 1
ATOM 1368 O O . LEU A 1 174 ? -4.731 12.737 -5.414 1.00 83.38 174 LEU A O 1
ATOM 1372 N N . ALA A 1 175 ? -3.540 10.955 -6.041 1.00 75.69 175 ALA A N 1
ATOM 1373 C CA . ALA A 1 175 ? -3.945 10.119 -4.913 1.00 75.69 175 ALA A CA 1
ATOM 1374 C C . ALA A 1 175 ? -3.448 10.707 -3.582 1.00 75.69 175 ALA A C 1
ATOM 1376 O O . ALA A 1 175 ? -4.184 10.715 -2.593 1.00 75.69 175 ALA A O 1
ATOM 1377 N N . GLY A 1 176 ? -2.235 11.266 -3.576 1.00 78.62 176 GLY A N 1
ATOM 1378 C CA . GLY A 1 176 ? -1.686 12.034 -2.465 1.00 78.62 176 GLY A CA 1
ATOM 1379 C C . GLY A 1 176 ? -2.563 13.228 -2.085 1.00 78.62 176 GLY A C 1
ATOM 1380 O O . GLY A 1 176 ? -2.888 13.390 -0.909 1.00 78.62 176 GLY A O 1
ATOM 1381 N N . PHE A 1 177 ? -3.031 14.006 -3.068 1.00 82.69 177 PHE A N 1
ATOM 1382 C CA . PHE A 1 177 ? -4.013 15.071 -2.839 1.00 82.69 177 PHE A CA 1
ATOM 1383 C C . PHE A 1 177 ? -5.324 14.535 -2.275 1.00 82.69 177 PHE A C 1
ATOM 1385 O O . PHE A 1 177 ? -5.773 15.025 -1.248 1.00 82.69 177 PHE A O 1
ATOM 1392 N N . ILE A 1 178 ? -5.924 13.510 -2.877 1.00 79.06 178 ILE A N 1
ATOM 1393 C CA . ILE A 1 178 ? -7.217 12.972 -2.423 1.00 79.06 178 ILE A CA 1
ATOM 1394 C C . ILE A 1 178 ? -7.138 12.519 -0.958 1.00 79.06 178 ILE A C 1
ATOM 1396 O O . ILE A 1 178 ? -7.997 12.866 -0.145 1.00 79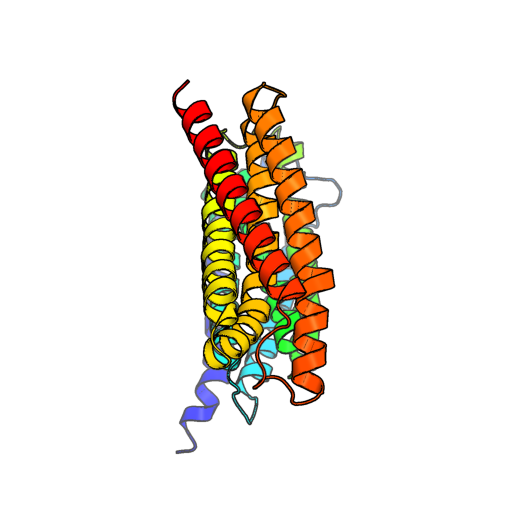.06 178 ILE A O 1
ATOM 1400 N N . VAL A 1 179 ? -6.086 11.782 -0.598 1.00 79.19 179 VAL A N 1
ATOM 1401 C CA . VAL A 1 179 ? -5.894 11.272 0.766 1.00 79.19 179 VAL A CA 1
ATOM 1402 C C . VAL A 1 179 ? -5.489 12.393 1.728 1.00 79.19 179 VAL A C 1
ATOM 1404 O O . VAL A 1 179 ? -6.037 12.484 2.829 1.00 79.19 179 VAL A O 1
ATOM 1407 N N . GLY A 1 180 ? -4.555 13.255 1.324 1.00 81.50 180 GLY A N 1
ATOM 1408 C CA . GLY A 1 180 ? -3.993 14.335 2.133 1.00 81.50 180 GLY A CA 1
ATOM 1409 C C . GLY A 1 180 ? -4.970 15.489 2.333 1.00 81.50 180 GLY A C 1
ATOM 1410 O O . GLY A 1 180 ? -5.391 15.729 3.464 1.00 81.50 180 GLY A O 1
ATOM 1411 N N . LEU A 1 181 ? -5.398 16.150 1.252 1.00 78.69 181 LEU A N 1
ATOM 1412 C CA . LEU A 1 181 ? -6.383 17.239 1.277 1.00 78.69 181 LEU A CA 1
ATOM 1413 C C . LEU A 1 181 ? -7.708 16.761 1.881 1.00 78.69 181 LEU A C 1
ATOM 1415 O O . LEU A 1 181 ? -8.266 17.465 2.719 1.00 78.69 181 LEU A O 1
ATOM 1419 N N . GLY A 1 182 ? -8.194 15.561 1.539 1.00 72.88 182 GLY A N 1
ATOM 1420 C CA . GLY A 1 182 ? -9.424 15.013 2.123 1.00 72.88 182 GLY A CA 1
ATOM 1421 C C . GLY A 1 182 ? -9.333 14.867 3.647 1.00 72.88 182 GLY A C 1
ATOM 1422 O O . GLY A 1 182 ? -10.226 15.301 4.376 1.00 72.88 182 GLY A O 1
ATOM 1423 N N . SER A 1 183 ? -8.215 14.334 4.147 1.00 80.38 183 SER A N 1
ATOM 1424 C CA . SER A 1 183 ? -7.987 14.173 5.590 1.00 80.38 183 SER A CA 1
ATOM 1425 C C . SER A 1 183 ? -7.762 15.506 6.315 1.00 80.38 183 SER A C 1
ATOM 1427 O O . SER A 1 183 ? -8.238 15.675 7.441 1.00 80.38 183 SER A O 1
ATOM 1429 N N . VAL A 1 184 ? -7.066 16.454 5.677 1.00 81.88 184 VAL A N 1
ATOM 1430 C CA . VAL A 1 184 ? -6.820 17.814 6.192 1.00 81.88 184 VAL A CA 1
ATOM 1431 C C . VAL A 1 184 ? -8.121 18.608 6.269 1.00 81.88 184 VAL A C 1
ATOM 1433 O O . VAL A 1 184 ? -8.427 19.184 7.305 1.00 81.88 184 VAL A O 1
ATOM 1436 N N . THR A 1 185 ? -8.945 18.575 5.223 1.00 78.81 185 THR A N 1
ATOM 1437 C CA . THR A 1 185 ? -10.215 19.317 5.188 1.00 78.81 185 THR A CA 1
ATOM 1438 C C . THR A 1 185 ? -11.148 18.868 6.310 1.00 78.81 185 THR A C 1
ATOM 1440 O O . THR A 1 185 ? -11.753 19.697 6.985 1.00 78.81 185 THR A O 1
ATOM 1443 N N . VAL A 1 186 ? -11.222 17.557 6.568 1.00 78.50 186 VAL A N 1
ATOM 1444 C CA . VAL A 1 186 ? -12.017 17.016 7.678 1.00 78.50 186 VAL A CA 1
ATOM 1445 C C . VAL A 1 186 ? -11.464 17.471 9.028 1.00 78.50 186 VAL A C 1
ATOM 1447 O O . VAL A 1 186 ? -12.236 17.917 9.875 1.00 78.50 186 VAL A O 1
ATOM 1450 N N . ILE A 1 187 ? -10.147 17.366 9.256 1.00 81.81 187 ILE A N 1
ATOM 1451 C CA . ILE A 1 187 ? -9.581 17.706 10.568 1.00 81.81 187 ILE A CA 1
ATOM 1452 C C . ILE A 1 187 ? -9.629 19.207 10.844 1.00 81.81 187 ILE A C 1
ATOM 1454 O O . ILE A 1 187 ? -9.903 19.601 11.976 1.00 81.81 187 ILE A O 1
ATOM 1458 N N . ASP A 1 188 ? -9.414 20.030 9.824 1.00 77.69 188 ASP A N 1
ATOM 1459 C CA . ASP A 1 188 ? -9.399 21.475 9.971 1.00 77.69 188 ASP A CA 1
ATOM 1460 C C . ASP A 1 188 ? -10.814 22.039 10.128 1.00 77.69 188 ASP A C 1
ATOM 1462 O O . ASP A 1 188 ? -11.021 22.924 10.956 1.00 77.69 188 ASP A O 1
ATOM 1466 N N . LEU A 1 189 ? -11.812 21.487 9.425 1.00 76.81 189 LEU A N 1
ATOM 1467 C CA . LEU A 1 189 ? -13.216 21.853 9.628 1.00 76.81 189 LEU A CA 1
ATOM 1468 C C . LEU A 1 189 ? -13.675 21.496 11.048 1.00 76.81 189 LEU A C 1
ATOM 1470 O O . LEU A 1 189 ? -14.293 22.312 11.731 1.00 76.81 189 LEU A O 1
ATOM 1474 N N . LEU A 1 190 ? -13.330 20.297 11.526 1.00 78.19 190 LEU A N 1
ATOM 1475 C CA . LEU A 1 190 ? -13.614 19.880 12.901 1.00 78.19 190 LEU A CA 1
ATOM 1476 C C . LEU A 1 190 ? -12.860 20.748 13.921 1.00 78.19 190 LEU A C 1
ATOM 1478 O O . LEU A 1 190 ? -13.425 21.131 14.945 1.00 78.19 190 LEU A O 1
ATOM 1482 N N . GLY A 1 191 ? -11.606 21.109 13.639 1.00 76.06 191 GLY A N 1
ATOM 1483 C CA . GLY A 1 191 ? -10.815 22.031 14.454 1.00 76.06 191 GLY A CA 1
ATOM 1484 C C . GLY A 1 191 ? -11.428 23.432 14.525 1.00 76.06 191 GLY A C 1
ATOM 1485 O O . GLY A 1 191 ? -11.497 24.017 15.606 1.00 76.06 191 GLY A O 1
ATOM 1486 N N . PHE A 1 192 ? -11.936 23.938 13.402 1.00 77.31 192 PHE A N 1
ATOM 1487 C CA . PHE A 1 192 ? -12.626 25.222 13.312 1.00 77.31 192 PHE A CA 1
ATOM 1488 C C . PHE A 1 192 ? -13.940 25.220 14.101 1.00 77.31 192 PHE A C 1
ATOM 1490 O O . PHE A 1 192 ? -14.165 26.118 14.911 1.00 77.31 192 PHE A O 1
ATOM 1497 N N . LEU A 1 193 ? -14.771 24.187 13.938 1.00 77.62 193 LEU A N 1
ATOM 1498 C CA . LEU A 1 193 ? -16.020 24.020 14.694 1.00 77.62 193 LEU A CA 1
ATOM 1499 C C . LEU A 1 193 ? -15.765 23.781 16.194 1.00 77.62 193 LEU A C 1
ATOM 1501 O O . LEU A 1 193 ? -16.529 24.237 17.045 1.00 77.62 193 LEU A O 1
ATOM 1505 N N . GLY A 1 194 ? -14.657 23.115 16.533 1.00 73.06 194 GLY A N 1
ATOM 1506 C CA . GLY A 1 194 ? -14.195 22.897 17.907 1.00 73.06 194 GLY A CA 1
ATOM 1507 C C . GLY A 1 194 ? -13.871 24.185 18.662 1.00 73.06 194 GLY A C 1
ATOM 1508 O O . GLY A 1 194 ? -13.933 24.210 19.887 1.00 73.06 194 GLY A O 1
ATOM 1509 N N . ARG A 1 195 ? -13.599 25.285 17.954 1.00 78.56 195 ARG A N 1
ATOM 1510 C CA . ARG A 1 195 ? -13.312 26.593 18.557 1.00 78.56 195 ARG A CA 1
ATOM 1511 C C . ARG A 1 195 ? -14.445 27.104 19.448 1.00 78.56 195 ARG A C 1
ATOM 1513 O O . ARG A 1 195 ? -14.178 27.708 20.482 1.00 78.56 195 ARG A O 1
ATOM 1520 N N . GLU A 1 196 ? -15.684 26.866 19.033 1.00 73.94 196 GLU A N 1
ATOM 1521 C CA . GLU A 1 196 ? -16.887 27.413 19.674 1.00 73.94 196 GLU A CA 1
ATOM 1522 C C . GLU A 1 196 ? -17.704 26.337 20.401 1.00 73.94 196 GLU A C 1
ATOM 1524 O O . GLU A 1 196 ? -18.719 26.636 21.025 1.00 73.94 196 GLU A O 1
ATOM 1529 N N . SER A 1 197 ? -17.259 25.077 20.362 1.00 76.56 197 SER A N 1
ATOM 1530 C CA . SER A 1 197 ? -17.995 23.957 20.938 1.00 76.56 197 SER A CA 1
ATOM 1531 C C . SER A 1 197 ? -17.083 22.886 21.527 1.00 76.56 197 SER A C 1
ATOM 1533 O O . SER A 1 197 ? -16.215 22.312 20.860 1.00 76.56 197 SER A O 1
ATOM 1535 N N . CYS A 1 198 ? -17.359 22.538 22.784 1.00 72.06 198 CYS A N 1
ATOM 1536 C CA . CYS A 1 198 ? -16.736 21.408 23.468 1.00 72.06 198 CYS A CA 1
ATOM 1537 C C . CYS A 1 198 ? -16.981 20.076 22.727 1.00 72.06 198 CYS A C 1
ATOM 1539 O O . CYS A 1 198 ? -16.056 19.278 22.572 1.00 72.06 198 CYS A O 1
ATOM 1541 N N . TYR A 1 199 ? -18.198 19.855 22.220 1.00 76.44 199 TYR A N 1
ATOM 1542 C CA . TYR A 1 199 ? -18.560 18.619 21.520 1.00 76.44 199 TYR A CA 1
ATOM 1543 C C . TYR A 1 199 ? -17.687 18.389 20.277 1.00 76.44 199 TYR A C 1
ATOM 1545 O O . TYR A 1 199 ? -17.154 17.297 20.050 1.00 76.44 199 TYR A O 1
ATOM 1553 N N . TRP A 1 200 ? -17.492 19.446 19.487 1.00 75.38 200 TRP A N 1
ATOM 1554 C CA . TRP A 1 200 ? -16.641 19.390 18.304 1.00 75.38 200 TRP A CA 1
ATOM 1555 C C . TRP A 1 200 ? -15.163 19.245 18.680 1.00 75.38 200 TRP A C 1
ATOM 1557 O O . TRP A 1 200 ? -14.461 18.491 18.018 1.00 75.38 200 TRP A O 1
ATOM 1567 N N . THR A 1 201 ? -14.706 19.833 19.793 1.00 73.25 201 THR A N 1
ATOM 1568 C CA . THR A 1 201 ? -13.335 19.636 20.307 1.00 73.25 201 THR A CA 1
ATOM 1569 C C . THR A 1 201 ? -13.028 18.164 20.603 1.00 73.25 201 THR A C 1
ATOM 1571 O O . THR A 1 201 ? -12.000 17.642 20.164 1.00 73.25 201 THR A O 1
ATOM 1574 N N . GLU A 1 202 ? -13.923 17.462 21.300 1.00 75.00 202 GLU A N 1
ATOM 1575 C CA . GLU A 1 202 ? -13.741 16.038 21.609 1.00 75.00 202 GLU A CA 1
ATOM 1576 C C . GLU A 1 202 ? -13.748 15.176 20.335 1.00 75.00 202 GLU A C 1
ATOM 1578 O O . GLU A 1 202 ? -12.944 14.250 20.171 1.00 75.00 202 GLU A O 1
ATOM 1583 N N . THR A 1 203 ? -14.621 15.526 19.389 1.00 76.00 203 THR A N 1
ATOM 1584 C CA . THR A 1 203 ? -14.706 14.874 18.078 1.00 76.00 203 THR A CA 1
ATOM 1585 C C . THR A 1 203 ? -13.409 15.051 17.284 1.00 76.00 203 THR A C 1
ATOM 1587 O O . THR A 1 203 ? -12.890 14.074 16.737 1.00 76.00 203 THR A O 1
ATOM 1590 N N . THR A 1 204 ? -12.826 16.252 17.294 1.00 79.00 204 THR A N 1
ATOM 1591 C CA . THR A 1 204 ? -11.539 16.562 16.655 1.00 79.00 204 THR A CA 1
ATOM 1592 C C . THR A 1 204 ? -10.410 15.712 17.223 1.00 79.00 204 THR A C 1
ATOM 1594 O O . THR A 1 204 ? -9.658 15.122 16.454 1.00 79.00 204 THR A O 1
ATOM 1597 N N . ILE A 1 205 ? -10.309 15.561 18.549 1.00 74.94 205 ILE A N 1
ATOM 1598 C CA . ILE A 1 205 ? -9.255 14.749 19.186 1.00 74.94 205 ILE A CA 1
ATOM 1599 C C . ILE A 1 205 ? -9.347 13.276 18.758 1.00 74.94 205 ILE A C 1
ATOM 1601 O O . ILE A 1 205 ? -8.330 12.632 18.473 1.00 74.94 205 ILE A O 1
ATOM 1605 N N . ARG A 1 206 ? -10.565 12.727 18.679 1.00 79.06 206 ARG A N 1
ATOM 1606 C CA . ARG A 1 206 ? -10.791 11.340 18.241 1.00 79.06 206 ARG A CA 1
ATOM 1607 C C . ARG A 1 206 ? -10.475 11.153 16.760 1.00 79.06 206 ARG A C 1
ATOM 1609 O O . ARG A 1 206 ? -9.794 10.188 16.412 1.00 79.06 206 ARG A O 1
ATOM 1616 N N . ALA A 1 207 ? -10.935 12.072 15.911 1.00 74.75 207 ALA A N 1
ATOM 1617 C CA . ALA A 1 207 ? -10.658 12.055 14.478 1.00 74.75 207 ALA A CA 1
ATOM 1618 C C . ALA A 1 207 ? -9.153 12.191 14.200 1.00 74.75 207 ALA A C 1
ATOM 1620 O O . ALA A 1 207 ? -8.613 11.438 13.390 1.00 74.75 207 ALA A O 1
ATOM 1621 N N . HIS A 1 208 ? -8.455 13.051 14.950 1.00 78.06 208 HIS A N 1
ATOM 1622 C CA . HIS A 1 208 ? -7.029 13.333 14.781 1.00 78.06 208 HIS A CA 1
ATOM 1623 C C . HIS A 1 208 ? -6.150 12.081 14.862 1.00 78.06 208 HIS A C 1
ATOM 1625 O O . HIS A 1 208 ? -5.194 11.937 14.103 1.00 78.06 208 HIS A O 1
ATOM 1631 N N . LYS A 1 209 ? -6.486 11.129 15.744 1.00 76.94 209 LYS A N 1
ATOM 1632 C CA . LYS A 1 209 ? -5.727 9.874 15.898 1.00 76.94 209 LYS A CA 1
ATOM 1633 C C . LYS A 1 209 ? -5.744 9.015 14.628 1.00 76.94 209 LYS A C 1
ATOM 1635 O O . LYS A 1 209 ? -4.795 8.276 14.389 1.00 76.94 209 LYS A O 1
ATOM 1640 N N . VAL A 1 210 ? -6.812 9.104 13.834 1.00 76.00 210 VAL A N 1
ATOM 1641 C CA . VAL A 1 210 ? -6.991 8.332 12.594 1.00 76.00 210 VAL A CA 1
ATOM 1642 C C . VAL A 1 210 ? -6.528 9.125 11.376 1.00 76.00 210 VAL A C 1
ATOM 1644 O O . VAL A 1 210 ? -5.909 8.558 10.481 1.00 76.00 210 VAL A O 1
ATOM 1647 N N . THR A 1 211 ? -6.794 10.431 11.342 1.00 78.88 211 THR A N 1
ATOM 1648 C CA . THR A 1 211 ? -6.459 11.273 10.190 1.00 78.88 211 THR A CA 1
ATOM 1649 C C . THR A 1 211 ? -4.979 11.632 10.134 1.00 78.88 211 THR A C 1
ATOM 1651 O O . THR A 1 211 ? -4.444 11.737 9.039 1.00 78.88 211 THR A O 1
ATOM 1654 N N . LYS A 1 212 ? -4.267 11.747 11.265 1.00 80.38 212 LYS A N 1
ATOM 1655 C CA . LYS A 1 212 ? -2.845 12.141 11.282 1.00 80.38 212 LYS A CA 1
ATOM 1656 C C . LYS A 1 212 ? -1.953 11.263 10.380 1.00 80.38 212 LYS A C 1
ATOM 1658 O O . LYS A 1 212 ? -1.258 11.839 9.546 1.00 80.38 212 LYS A O 1
ATOM 1663 N N . PRO A 1 213 ? -1.979 9.915 10.448 1.00 83.25 213 PRO A N 1
ATOM 1664 C CA . PRO A 1 213 ? -1.226 9.083 9.506 1.00 83.25 213 PRO A CA 1
ATOM 1665 C C . PRO A 1 213 ? -1.639 9.293 8.045 1.00 83.25 213 PRO A C 1
ATOM 1667 O O . PRO A 1 213 ? -0.777 9.341 7.177 1.00 83.25 213 PRO A O 1
ATOM 1670 N N . LEU A 1 214 ? -2.938 9.462 7.773 1.00 79.75 214 LEU A N 1
ATOM 1671 C CA . LEU A 1 214 ? -3.454 9.685 6.418 1.00 79.75 214 LEU A CA 1
ATOM 1672 C C . LEU A 1 214 ? -2.963 11.014 5.831 1.00 79.75 214 LEU A C 1
ATOM 1674 O O . LEU A 1 214 ? -2.580 11.049 4.668 1.00 79.75 214 LEU A O 1
ATOM 1678 N N . ILE A 1 215 ? -2.895 12.078 6.637 1.00 84.75 215 ILE A N 1
ATOM 1679 C CA . ILE A 1 215 ? -2.359 13.383 6.221 1.00 84.75 215 ILE A CA 1
ATOM 1680 C C . ILE A 1 215 ? -0.889 13.250 5.811 1.00 84.75 215 ILE A C 1
ATOM 1682 O O . ILE A 1 215 ? -0.505 13.732 4.749 1.00 84.75 215 ILE A O 1
ATOM 1686 N N . TRP A 1 216 ? -0.074 12.560 6.615 1.00 84.31 216 TRP A N 1
ATOM 1687 C CA . TRP A 1 216 ? 1.343 12.348 6.306 1.00 84.31 216 TRP A CA 1
ATOM 1688 C C . TRP A 1 216 ? 1.553 11.438 5.090 1.00 84.31 216 TRP A C 1
ATOM 1690 O O . TRP A 1 216 ? 2.400 11.742 4.257 1.00 84.31 216 TRP A O 1
ATOM 1700 N N . ILE A 1 217 ? 0.759 10.371 4.944 1.00 83.00 217 ILE A N 1
ATOM 1701 C CA . ILE A 1 217 ? 0.792 9.488 3.766 1.00 83.00 217 ILE A CA 1
ATOM 1702 C C . ILE A 1 217 ? 0.388 10.257 2.503 1.00 83.00 217 ILE A C 1
ATOM 1704 O O . ILE A 1 217 ? 1.081 10.181 1.492 1.00 83.00 217 ILE A O 1
ATOM 1708 N N . GLY A 1 218 ? -0.706 11.020 2.563 1.00 81.19 218 GLY A N 1
ATOM 1709 C CA . GLY A 1 218 ? -1.182 11.824 1.441 1.00 81.19 218 GLY A CA 1
ATOM 1710 C C . GLY A 1 218 ? -0.183 12.906 1.040 1.00 81.19 218 GLY A C 1
ATOM 1711 O O . GLY A 1 218 ? 0.119 13.064 -0.137 1.00 81.19 218 GLY A O 1
ATOM 1712 N N . MET A 1 219 ? 0.411 13.595 2.015 1.00 86.25 219 MET A N 1
ATOM 1713 C CA . MET A 1 219 ? 1.433 14.615 1.775 1.00 86.25 219 MET A CA 1
ATOM 1714 C C . MET A 1 219 ? 2.729 14.026 1.213 1.00 86.25 219 MET A C 1
ATOM 1716 O O . MET A 1 219 ? 3.282 14.582 0.270 1.00 86.25 219 MET A O 1
ATOM 1720 N N . ALA A 1 220 ? 3.175 12.868 1.706 1.00 79.12 220 ALA A N 1
ATOM 1721 C CA . ALA A 1 220 ? 4.298 12.151 1.109 1.00 79.12 220 ALA A CA 1
ATOM 1722 C C . ALA A 1 220 ? 3.997 11.743 -0.343 1.00 79.12 220 ALA A C 1
ATOM 1724 O O . ALA A 1 220 ? 4.831 11.959 -1.217 1.00 79.12 220 ALA A O 1
ATOM 1725 N N . GLY A 1 221 ? 2.795 11.224 -0.617 1.00 77.56 221 GLY A N 1
ATOM 1726 C CA . GLY A 1 221 ? 2.350 10.886 -1.973 1.00 77.56 221 GLY A CA 1
ATOM 1727 C C . GLY A 1 221 ? 2.293 12.101 -2.903 1.00 77.56 221 GLY A C 1
ATOM 1728 O O . GLY A 1 221 ? 2.784 12.032 -4.026 1.00 77.56 221 GLY A O 1
ATOM 1729 N N . ALA A 1 222 ? 1.779 13.235 -2.421 1.00 81.69 222 ALA A N 1
ATOM 1730 C CA . ALA A 1 222 ? 1.718 14.477 -3.186 1.00 81.69 222 ALA A CA 1
ATOM 1731 C C . ALA A 1 222 ? 3.126 15.010 -3.505 1.00 81.69 222 ALA A C 1
ATOM 1733 O O . ALA A 1 222 ? 3.398 15.369 -4.645 1.00 81.69 222 ALA A O 1
ATOM 1734 N N . ILE A 1 223 ? 4.047 15.007 -2.539 1.00 79.69 223 ILE A N 1
ATOM 1735 C CA . ILE A 1 223 ? 5.414 15.514 -2.735 1.00 79.69 223 ILE A CA 1
ATOM 1736 C C . ILE A 1 223 ? 6.220 14.589 -3.649 1.00 79.69 223 ILE A C 1
ATOM 1738 O O . ILE A 1 223 ? 6.785 15.043 -4.640 1.00 79.69 223 ILE A O 1
ATOM 1742 N N . VAL A 1 224 ? 6.262 13.292 -3.335 1.00 78.00 224 VAL A N 1
ATOM 1743 C CA . VAL A 1 224 ? 7.059 12.311 -4.084 1.00 78.00 224 VAL A CA 1
ATOM 1744 C C . VAL A 1 224 ? 6.486 12.115 -5.485 1.00 78.00 224 VAL A C 1
ATOM 1746 O O . VAL A 1 224 ? 7.233 12.159 -6.456 1.00 78.00 224 VAL A O 1
ATOM 1749 N N . GLY A 1 225 ? 5.164 11.969 -5.606 1.00 73.69 225 GLY A N 1
ATOM 1750 C CA . GLY A 1 225 ? 4.497 11.856 -6.901 1.00 73.69 225 GLY A CA 1
ATOM 1751 C C . GLY A 1 225 ? 4.688 13.103 -7.761 1.00 73.69 225 GLY A C 1
ATOM 1752 O O . GLY A 1 225 ? 4.970 12.976 -8.944 1.00 73.69 225 GLY A O 1
ATOM 1753 N N . GLY A 1 226 ? 4.607 14.302 -7.174 1.00 74.62 226 GLY A N 1
ATOM 1754 C CA . GLY A 1 226 ? 4.798 15.559 -7.904 1.00 74.62 226 GLY A CA 1
ATOM 1755 C C . GLY A 1 226 ? 6.238 15.757 -8.376 1.00 74.62 226 GLY A C 1
ATOM 1756 O O . GLY A 1 226 ? 6.469 16.062 -9.543 1.00 74.62 226 GLY A O 1
ATOM 1757 N N . ALA A 1 227 ? 7.215 15.519 -7.497 1.00 73.44 227 ALA A N 1
ATOM 1758 C CA . ALA A 1 227 ? 8.634 15.632 -7.834 1.00 73.44 227 ALA A CA 1
ATOM 1759 C C . ALA A 1 227 ? 9.037 14.672 -8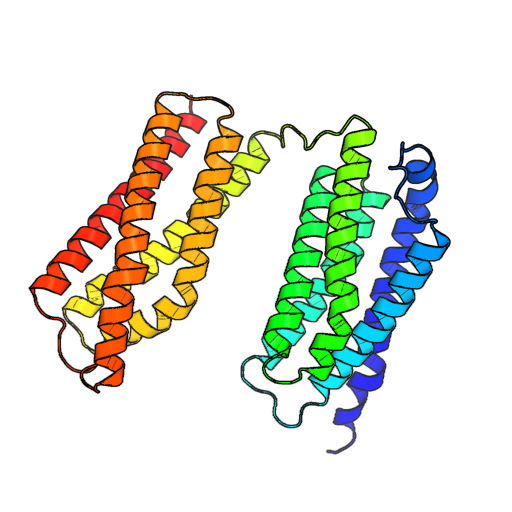.965 1.00 73.44 227 ALA A C 1
ATOM 1761 O O . ALA A 1 227 ? 9.779 15.054 -9.869 1.00 73.44 227 ALA A O 1
ATOM 1762 N N . LEU A 1 228 ? 8.515 13.443 -8.933 1.00 76.06 228 LEU A N 1
ATOM 1763 C CA . LEU A 1 228 ? 8.810 12.417 -9.932 1.00 76.06 228 LEU A CA 1
ATOM 1764 C C . LEU A 1 228 ? 7.975 12.570 -11.213 1.00 76.06 228 LEU A C 1
ATOM 1766 O O . LEU A 1 228 ? 8.440 12.174 -12.276 1.00 76.06 228 LEU A O 1
ATOM 1770 N N . TRP A 1 229 ? 6.789 13.186 -11.144 1.00 80.00 229 TRP A N 1
ATOM 1771 C CA . TRP A 1 229 ? 5.982 13.532 -12.319 1.00 80.00 229 TRP A CA 1
ATOM 1772 C C . TRP A 1 229 ? 6.610 14.664 -13.137 1.00 80.00 229 TRP A C 1
ATOM 1774 O O . TRP A 1 229 ? 6.702 14.555 -14.356 1.00 80.00 229 TRP A O 1
ATOM 1784 N N . HIS A 1 230 ? 7.070 15.733 -12.478 1.00 70.31 230 HIS A N 1
ATOM 1785 C CA . HIS A 1 230 ? 7.700 16.857 -13.172 1.00 70.31 230 HIS A CA 1
ATOM 1786 C C . HIS A 1 230 ? 9.074 16.505 -13.753 1.00 70.31 230 HIS A C 1
ATOM 1788 O O . HIS A 1 230 ? 9.470 17.088 -14.764 1.00 70.31 230 HIS A O 1
ATOM 1794 N N . GLY A 1 231 ? 9.834 15.618 -13.096 1.00 62.09 231 GLY A N 1
ATOM 1795 C CA . GLY A 1 231 ? 11.160 15.155 -13.534 1.00 62.09 231 GLY A CA 1
ATOM 1796 C C . GLY A 1 231 ? 12.261 16.231 -13.585 1.00 62.09 231 GLY A C 1
ATOM 1797 O O . GLY A 1 231 ? 13.439 15.904 -13.696 1.00 62.09 231 GLY A O 1
ATOM 1798 N N . SER A 1 232 ? 11.904 17.516 -13.482 1.00 69.81 232 SER A N 1
ATOM 1799 C CA . SER A 1 232 ? 12.782 18.681 -13.590 1.00 69.81 232 SER A CA 1
ATOM 1800 C C . SER A 1 232 ? 12.250 19.878 -12.782 1.00 69.81 232 SER A C 1
ATOM 1802 O O . SER A 1 232 ? 11.075 19.945 -12.397 1.00 69.81 232 SER A O 1
ATOM 1804 N N . TRP A 1 233 ? 13.130 20.843 -12.503 1.00 73.38 233 TRP A N 1
ATOM 1805 C CA . TRP A 1 233 ? 12.791 22.065 -11.768 1.00 73.38 233 TRP A CA 1
ATOM 1806 C C . TRP A 1 233 ? 12.233 23.127 -12.723 1.00 73.38 233 TRP A C 1
ATOM 1808 O O . TRP A 1 233 ? 12.979 23.861 -13.364 1.00 73.38 233 TRP A O 1
ATOM 1818 N N . THR A 1 234 ? 10.908 23.203 -12.810 1.00 81.56 234 THR A N 1
ATOM 1819 C CA . THR A 1 234 ? 10.165 24.245 -13.528 1.00 81.56 234 THR A CA 1
ATOM 1820 C C . THR A 1 234 ? 9.674 25.303 -12.533 1.00 81.56 234 THR A C 1
ATOM 1822 O O . THR A 1 234 ? 9.595 25.022 -11.334 1.00 81.56 234 THR A O 1
ATOM 1825 N N . PRO A 1 235 ? 9.285 26.515 -12.975 1.00 86.94 235 PRO A N 1
ATOM 1826 C CA . PRO A 1 235 ? 8.710 27.516 -12.073 1.00 86.94 235 PRO A CA 1
ATOM 1827 C C . PRO A 1 235 ? 7.511 26.988 -11.267 1.00 86.94 235 PRO A C 1
ATOM 1829 O O . PRO A 1 235 ? 7.362 27.319 -10.091 1.00 86.94 235 PRO A O 1
ATOM 1832 N N . VAL A 1 236 ? 6.697 26.111 -11.871 1.00 83.62 236 VAL A N 1
ATOM 1833 C CA . VAL A 1 236 ? 5.547 25.474 -11.215 1.00 83.62 236 VAL A CA 1
ATOM 1834 C C . VAL A 1 236 ? 5.990 24.456 -10.162 1.00 83.62 236 VAL A C 1
ATOM 1836 O O . VAL A 1 236 ? 5.516 24.524 -9.027 1.00 83.62 236 VAL A O 1
ATOM 1839 N N . SER A 1 237 ? 6.933 23.562 -10.484 1.00 76.81 237 SER A N 1
ATOM 1840 C CA . SER A 1 237 ? 7.395 22.547 -9.525 1.00 76.81 237 SER A CA 1
ATOM 1841 C C . SER A 1 237 ? 8.177 23.162 -8.358 1.00 76.81 237 SER A C 1
ATOM 1843 O O . SER A 1 237 ? 8.046 22.716 -7.217 1.00 76.81 237 SER A O 1
ATOM 1845 N N . VAL A 1 238 ? 8.905 24.260 -8.597 1.00 82.12 238 VAL A N 1
ATOM 1846 C CA . VAL A 1 238 ? 9.548 25.061 -7.541 1.00 82.12 238 VAL A CA 1
ATOM 1847 C C . VAL A 1 238 ? 8.504 25.711 -6.628 1.00 82.12 238 VAL A C 1
ATOM 1849 O O . VAL A 1 238 ? 8.627 25.630 -5.405 1.00 82.12 238 VAL A O 1
ATOM 1852 N N . ALA A 1 239 ? 7.453 26.320 -7.187 1.00 89.19 239 ALA A N 1
ATOM 1853 C CA . ALA A 1 239 ? 6.372 26.908 -6.394 1.00 89.19 239 ALA A CA 1
ATOM 1854 C C . ALA A 1 239 ? 5.641 25.851 -5.543 1.00 89.19 239 ALA A C 1
ATOM 1856 O O . ALA A 1 239 ? 5.390 26.073 -4.357 1.00 89.19 239 ALA A O 1
ATOM 1857 N N . GLN A 1 240 ? 5.365 24.671 -6.106 1.00 85.75 240 GLN A N 1
ATOM 1858 C CA . GLN A 1 240 ? 4.769 23.554 -5.369 1.00 85.75 240 GLN A CA 1
ATOM 1859 C C . GLN A 1 240 ? 5.676 23.028 -4.250 1.00 85.75 240 GLN A C 1
ATOM 1861 O O . GLN A 1 240 ? 5.173 22.720 -3.171 1.00 85.75 240 GLN A O 1
ATOM 1866 N N . ALA A 1 241 ? 6.994 22.963 -4.457 1.00 78.44 241 ALA A N 1
ATOM 1867 C CA . ALA A 1 241 ? 7.941 22.557 -3.419 1.00 78.44 241 ALA A CA 1
ATOM 1868 C C . ALA A 1 241 ? 7.946 23.535 -2.229 1.00 78.44 241 ALA A C 1
ATOM 1870 O O . ALA A 1 241 ? 7.939 23.105 -1.073 1.00 78.44 241 ALA A O 1
ATOM 1871 N N . TRP A 1 242 ? 7.879 24.844 -2.493 1.00 88.94 242 TRP A N 1
ATOM 1872 C CA . TRP A 1 242 ? 7.746 25.859 -1.442 1.00 88.94 242 TRP A CA 1
ATOM 1873 C C . TRP A 1 242 ? 6.427 25.739 -0.679 1.00 88.94 242 TRP A C 1
ATOM 1875 O O . TRP A 1 242 ? 6.420 25.783 0.552 1.00 88.94 242 TRP A O 1
ATOM 1885 N N . ILE A 1 243 ? 5.314 25.528 -1.385 1.00 90.38 243 ILE A N 1
ATOM 1886 C CA . ILE A 1 243 ? 4.011 25.302 -0.750 1.00 90.38 243 ILE A CA 1
ATOM 1887 C C . ILE A 1 243 ? 4.040 24.028 0.105 1.00 90.38 243 ILE A C 1
ATOM 1889 O O . ILE A 1 243 ? 3.579 24.044 1.246 1.00 90.38 243 ILE A O 1
ATOM 1893 N N . ALA A 1 244 ? 4.629 22.942 -0.400 1.00 81.25 244 ALA A N 1
ATOM 1894 C CA . ALA A 1 244 ? 4.789 21.699 0.343 1.00 81.25 244 ALA A CA 1
ATOM 1895 C C . ALA A 1 244 ? 5.619 21.894 1.620 1.00 81.25 244 ALA A C 1
ATOM 1897 O O . ALA A 1 244 ? 5.248 21.372 2.669 1.00 81.25 244 ALA A O 1
ATOM 1898 N N . LEU A 1 245 ? 6.693 22.688 1.571 1.00 85.00 245 LEU A N 1
ATOM 1899 C CA . LEU A 1 245 ? 7.488 23.026 2.753 1.00 85.00 245 LEU A CA 1
ATOM 1900 C C . LEU A 1 245 ? 6.650 23.768 3.805 1.00 85.00 245 LEU A C 1
ATOM 1902 O O . LEU A 1 245 ? 6.671 23.401 4.981 1.00 85.00 245 LEU A O 1
ATOM 1906 N N . VAL A 1 246 ? 5.864 24.764 3.389 1.00 90.56 246 VAL A N 1
ATOM 1907 C CA . VAL A 1 246 ? 4.956 25.502 4.285 1.00 90.56 246 VAL A CA 1
ATOM 1908 C C . VAL A 1 246 ? 3.910 24.567 4.906 1.00 90.56 246 VAL A C 1
ATOM 1910 O O . VAL A 1 246 ? 3.670 24.623 6.115 1.00 90.56 246 VAL A O 1
ATOM 1913 N N . LEU A 1 247 ? 3.329 23.658 4.117 1.00 88.44 247 LEU A N 1
ATOM 1914 C CA . LEU A 1 247 ? 2.370 22.658 4.596 1.00 88.44 247 LEU A CA 1
ATOM 1915 C C . LEU A 1 247 ? 3.004 21.653 5.567 1.00 88.44 247 LEU A C 1
ATOM 1917 O O . LEU A 1 247 ? 2.377 21.307 6.569 1.00 88.44 247 LEU A O 1
ATOM 1921 N N . LEU A 1 248 ? 4.249 21.229 5.332 1.00 80.00 248 LEU A N 1
ATOM 1922 C CA . LEU A 1 248 ? 5.004 20.364 6.242 1.00 80.00 248 LEU A CA 1
ATOM 1923 C C . LEU A 1 248 ? 5.264 21.053 7.583 1.00 80.00 248 LEU A C 1
ATOM 1925 O O . LEU A 1 248 ? 5.050 20.450 8.636 1.00 80.00 248 LEU A O 1
ATOM 1929 N N . MET A 1 249 ? 5.672 22.324 7.562 1.00 85.38 249 MET A N 1
ATOM 1930 C CA . MET A 1 249 ? 5.875 23.116 8.778 1.00 85.38 249 MET A CA 1
ATOM 1931 C C . MET A 1 249 ? 4.567 23.297 9.557 1.00 85.38 249 MET A C 1
ATOM 1933 O O . MET A 1 249 ? 4.539 23.126 10.779 1.00 85.38 249 MET A O 1
ATOM 1937 N N . ASN A 1 250 ? 3.462 23.573 8.860 1.00 89.31 250 ASN A N 1
ATOM 1938 C CA . ASN A 1 250 ? 2.144 23.693 9.480 1.00 89.31 250 ASN A CA 1
ATOM 1939 C C . ASN A 1 250 ? 1.651 22.347 10.049 1.00 89.31 250 ASN A C 1
ATOM 1941 O O . ASN A 1 250 ? 1.166 22.276 11.179 1.00 89.31 250 ASN A O 1
ATOM 1945 N N . GLY A 1 251 ? 1.845 21.252 9.309 1.00 84.38 251 GLY A N 1
ATOM 1946 C CA . GLY A 1 251 ? 1.524 19.893 9.743 1.00 84.38 251 GLY A CA 1
ATOM 1947 C C . GLY A 1 251 ? 2.346 19.449 10.954 1.00 84.38 251 GLY A C 1
ATOM 1948 O O . GLY A 1 251 ? 1.810 18.802 11.859 1.00 84.38 251 GLY A O 1
ATOM 1949 N N . TYR A 1 252 ? 3.620 19.846 11.021 1.00 84.56 252 TYR A N 1
ATOM 1950 C CA . TYR A 1 252 ? 4.478 19.658 12.188 1.00 84.56 252 TYR A CA 1
ATOM 1951 C C . TYR A 1 252 ? 3.939 20.426 13.401 1.00 84.56 252 TYR A C 1
ATOM 1953 O O . TYR A 1 252 ? 3.739 19.831 14.461 1.00 84.56 252 TYR A O 1
ATOM 1961 N N . PHE A 1 253 ? 3.615 21.712 13.240 1.00 86.12 253 PHE A N 1
ATOM 1962 C CA . PHE A 1 253 ? 3.020 22.527 14.302 1.00 86.12 253 PHE A CA 1
ATOM 1963 C C . PHE A 1 253 ? 1.729 21.900 14.858 1.00 86.12 253 PHE A C 1
ATOM 1965 O O . PHE A 1 253 ? 1.597 21.706 16.070 1.00 86.12 253 PHE A O 1
ATOM 1972 N N . LEU A 1 254 ? 0.803 21.482 13.991 1.00 83.06 254 LEU A N 1
ATOM 1973 C CA . LEU A 1 254 ? -0.433 20.817 14.416 1.00 83.06 254 LEU A CA 1
ATOM 1974 C C . LEU A 1 254 ? -0.154 19.481 15.126 1.00 83.06 254 LEU A C 1
ATOM 1976 O O . LEU A 1 254 ? -0.760 19.167 16.152 1.00 83.06 254 LEU A O 1
ATOM 1980 N N . SER A 1 255 ? 0.800 18.706 14.608 1.00 81.06 255 SER A N 1
ATOM 1981 C CA . SER A 1 255 ? 1.117 17.358 15.090 1.00 81.06 255 SER A CA 1
ATOM 1982 C C . SER A 1 255 ? 1.875 17.321 16.412 1.00 81.06 255 SER A C 1
ATOM 1984 O O . SER A 1 255 ? 1.699 16.355 17.160 1.00 81.06 255 SER A O 1
ATOM 1986 N N . PHE A 1 256 ? 2.732 18.306 16.670 1.00 80.12 256 PHE A N 1
ATOM 1987 C CA . PHE A 1 256 ? 3.690 18.287 17.779 1.00 80.12 256 PHE A CA 1
ATOM 1988 C C . PHE A 1 256 ? 3.507 19.432 18.773 1.00 80.12 256 PHE A C 1
ATOM 1990 O O . PHE A 1 256 ? 4.044 19.355 19.872 1.00 80.12 256 PHE A O 1
ATOM 1997 N N . VAL A 1 257 ? 2.716 20.455 18.445 1.00 83.38 257 VAL A N 1
ATOM 1998 C CA . VAL A 1 257 ? 2.394 21.544 19.379 1.00 83.38 257 VAL A CA 1
ATOM 1999 C C . VAL A 1 257 ? 0.923 21.489 19.773 1.00 83.38 257 VAL A C 1
ATOM 2001 O O . VAL A 1 257 ? 0.599 21.376 20.954 1.00 83.38 257 VAL A O 1
ATOM 2004 N N . VAL A 1 258 ? 0.017 21.508 18.792 1.00 83.00 258 VAL A N 1
ATOM 2005 C CA . VAL A 1 258 ? -1.430 21.560 19.062 1.00 83.00 258 VAL A CA 1
ATOM 2006 C C . VAL A 1 258 ? -1.948 20.222 19.592 1.00 83.00 258 VAL A C 1
ATOM 2008 O O . VAL A 1 258 ? -2.674 20.191 20.584 1.00 83.00 258 VAL A O 1
ATOM 2011 N N . SER A 1 259 ? -1.550 19.103 18.981 1.00 81.50 259 SER A N 1
ATOM 2012 C CA . SER A 1 259 ? -2.020 17.778 19.398 1.00 81.50 259 SER A CA 1
ATOM 2013 C C . SER A 1 259 ? -1.623 17.416 20.840 1.00 81.50 259 SER A C 1
ATOM 2015 O O . SER A 1 259 ? -2.522 17.042 21.599 1.00 81.50 259 SER A O 1
ATOM 2017 N N . PRO A 1 260 ? -0.357 17.571 21.284 1.00 83.25 260 PRO A N 1
ATOM 2018 C CA . PRO A 1 260 ? 0.004 17.326 22.682 1.00 83.25 260 PRO A CA 1
ATOM 2019 C C . PRO A 1 260 ? -0.717 18.251 23.666 1.00 83.25 260 PRO A C 1
ATOM 2021 O O . PRO A 1 260 ? -1.128 17.797 24.730 1.00 83.25 260 PRO A O 1
ATOM 2024 N N . PHE A 1 261 ? -0.942 19.517 23.299 1.00 85.31 261 PHE A N 1
ATOM 2025 C CA . PHE A 1 261 ? -1.701 20.459 24.124 1.00 85.31 261 PHE A CA 1
ATOM 2026 C C . PHE A 1 261 ? -3.152 20.001 24.349 1.00 85.31 261 PHE A C 1
ATOM 2028 O O . PHE A 1 261 ? -3.644 20.015 25.479 1.00 85.31 261 PHE A O 1
ATOM 2035 N N . LEU A 1 262 ? -3.837 19.557 23.290 1.00 80.44 262 LEU A N 1
ATOM 2036 C CA . LEU A 1 262 ? -5.212 19.058 23.389 1.00 80.44 262 LEU A CA 1
ATOM 2037 C C . LEU A 1 262 ? -5.295 17.755 24.199 1.00 80.44 262 LEU A C 1
ATOM 2039 O O . LEU A 1 262 ? -6.200 17.603 25.018 1.00 80.44 262 LEU A O 1
ATOM 2043 N N . LEU A 1 263 ? -4.330 16.846 24.022 1.00 80.44 263 LEU A N 1
ATOM 2044 C CA . LEU A 1 263 ? -4.247 15.596 24.788 1.00 80.44 263 LEU A CA 1
ATOM 2045 C C . LEU A 1 263 ? -3.962 15.843 26.276 1.00 80.44 263 LEU A C 1
ATOM 2047 O O . LEU A 1 263 ? -4.545 15.176 27.129 1.00 80.44 263 LEU A O 1
ATOM 2051 N N . ALA A 1 264 ? -3.116 16.824 26.604 1.00 83.31 264 ALA A N 1
ATOM 2052 C CA . ALA A 1 264 ? -2.862 17.213 27.987 1.00 83.31 264 ALA A CA 1
ATOM 2053 C C . ALA A 1 264 ? -4.150 17.703 28.672 1.00 83.31 264 ALA A C 1
ATOM 2055 O O . ALA A 1 264 ? -4.465 17.256 29.775 1.00 83.31 264 ALA A O 1
ATOM 2056 N N . ARG A 1 265 ? -4.960 18.533 27.999 1.00 79.75 265 ARG A N 1
ATOM 2057 C CA . ARG A 1 265 ? -6.266 18.964 28.539 1.00 79.75 265 ARG A CA 1
ATOM 2058 C C . ARG A 1 265 ? -7.272 17.823 28.676 1.00 79.75 265 ARG A C 1
ATOM 2060 O O . ARG A 1 265 ? -8.026 17.819 29.644 1.00 79.75 265 ARG A O 1
ATOM 2067 N N . GLU A 1 266 ? -7.274 16.859 27.753 1.00 78.38 266 GLU A N 1
ATOM 2068 C CA . GLU A 1 266 ? -8.096 15.644 27.868 1.00 78.38 266 GLU A CA 1
ATOM 2069 C C . GLU A 1 266 ? -7.718 14.849 29.129 1.00 78.38 266 GLU A C 1
ATOM 2071 O O . GLU A 1 266 ? -8.597 14.460 29.895 1.00 78.38 266 GLU A O 1
ATOM 2076 N N . SER A 1 267 ? -6.417 14.682 29.398 1.00 79.31 267 SER A N 1
ATOM 2077 C CA . SER A 1 267 ? -5.923 13.955 30.578 1.00 79.31 267 SER A CA 1
ATOM 2078 C C . SER A 1 267 ? -6.232 14.640 31.915 1.00 79.31 267 SER A C 1
ATOM 2080 O O . SER A 1 267 ? -6.399 13.962 32.924 1.00 79.31 267 SER A O 1
ATOM 2082 N N . LEU A 1 268 ? -6.363 15.970 31.914 1.00 82.44 268 LEU A N 1
ATOM 2083 C CA . LEU A 1 268 ? -6.722 16.777 33.084 1.00 82.44 268 LEU A CA 1
ATOM 2084 C C . LEU A 1 268 ? -8.243 16.864 33.318 1.00 82.44 268 LEU A C 1
ATOM 2086 O O . LEU A 1 268 ? -8.677 17.515 34.261 1.00 82.44 268 LEU A O 1
ATOM 2090 N N . GLY A 1 269 ? -9.068 16.243 32.465 1.00 76.25 269 GLY A N 1
ATOM 2091 C CA . GLY A 1 269 ? -10.531 16.302 32.566 1.00 76.25 269 GLY A CA 1
ATOM 2092 C C . GLY A 1 269 ? -11.153 17.630 32.110 1.00 76.25 269 GLY A C 1
ATOM 2093 O O . GLY A 1 269 ? -12.373 17.777 32.138 1.00 76.25 269 GLY A O 1
ATOM 2094 N N . CYS A 1 270 ? -10.346 18.572 31.614 1.00 72.75 270 CYS A N 1
ATOM 2095 C CA . CYS A 1 270 ? -10.776 19.887 31.124 1.00 72.75 270 CYS A CA 1
ATOM 2096 C C . CYS A 1 270 ? -11.268 19.863 29.664 1.00 72.75 270 CYS A C 1
ATOM 2098 O O . CYS A 1 270 ? -11.351 20.907 29.019 1.00 72.75 270 CYS A O 1
ATOM 2100 N N . SER A 1 271 ? -11.593 18.692 29.105 1.00 65.69 271 SER A N 1
ATOM 2101 C CA . SER A 1 271 ? -12.078 18.559 27.719 1.00 65.69 271 SER A CA 1
ATOM 2102 C C . SER A 1 271 ? -13.419 19.260 27.473 1.00 65.69 271 SER A C 1
ATOM 2104 O O . SER A 1 271 ? -13.780 19.513 26.322 1.00 65.69 271 SER A O 1
ATOM 2106 N N . LYS A 1 272 ? -14.143 19.595 28.552 1.00 66.81 272 LYS A N 1
ATOM 2107 C CA . LYS A 1 272 ? -15.411 20.329 28.502 1.00 66.81 272 LYS A CA 1
ATOM 2108 C C . LYS A 1 272 ? -15.287 21.846 28.432 1.00 66.81 272 LYS A C 1
ATOM 2110 O O . LYS A 1 272 ? -16.264 22.527 28.130 1.00 66.81 272 LYS A O 1
ATOM 2115 N N . GLU A 1 273 ? -14.096 22.370 28.674 1.00 78.12 273 GLU A N 1
ATOM 2116 C CA . GLU A 1 273 ? -13.835 23.801 28.645 1.00 78.12 273 GLU A CA 1
ATOM 2117 C C . GLU A 1 273 ? -13.413 24.261 27.250 1.00 78.12 273 GLU A C 1
ATOM 2119 O O . GLU A 1 273 ? -12.670 23.579 26.539 1.00 78.12 273 GLU A O 1
ATOM 2124 N N . LEU A 1 274 ? -13.822 25.475 26.878 1.00 76.00 274 LEU A N 1
ATOM 2125 C CA . LEU A 1 274 ? -13.395 26.097 25.628 1.00 76.00 274 LEU A CA 1
ATOM 2126 C C . LEU A 1 274 ? -11.865 26.255 25.576 1.00 76.00 274 LEU A C 1
ATOM 2128 O O . LEU A 1 274 ? -11.173 26.412 26.588 1.00 76.00 274 LEU A O 1
ATOM 2132 N N . ILE A 1 275 ? -11.313 26.175 24.365 1.00 81.50 275 ILE A N 1
ATOM 2133 C CA . ILE A 1 275 ? -9.881 26.367 24.100 1.00 81.50 275 ILE A CA 1
ATOM 2134 C C . ILE A 1 275 ? -9.511 27.839 24.358 1.00 81.50 275 ILE A C 1
ATOM 2136 O O . ILE A 1 275 ? -10.290 28.710 23.977 1.00 81.50 275 ILE A O 1
ATOM 2140 N N . PRO A 1 276 ? -8.344 28.163 24.953 1.00 86.38 276 PRO A N 1
ATOM 2141 C CA . PRO A 1 276 ? -7.922 29.551 25.132 1.00 86.38 276 PRO A CA 1
ATOM 2142 C C . PRO A 1 276 ? -7.880 30.319 23.807 1.00 86.38 276 PRO A C 1
ATOM 2144 O O . PRO A 1 276 ? -7.411 29.794 22.795 1.00 86.38 276 PRO A O 1
ATOM 2147 N N . THR A 1 277 ? -8.293 31.586 23.816 1.00 83.81 277 THR A N 1
ATOM 2148 C CA . THR A 1 277 ? -8.397 32.439 22.615 1.00 83.81 277 THR A CA 1
ATOM 2149 C C . THR A 1 277 ? -7.096 32.543 21.814 1.00 83.81 277 THR A C 1
ATOM 2151 O O . THR A 1 277 ? -7.132 32.569 20.584 1.00 83.81 277 THR A O 1
ATOM 2154 N N . TRP A 1 278 ? -5.932 32.537 22.471 1.00 87.12 278 TRP A N 1
ATOM 2155 C CA . TRP A 1 278 ? -4.634 32.535 21.786 1.00 87.12 278 TRP A CA 1
ATOM 2156 C C . TRP A 1 278 ? -4.403 31.260 20.959 1.00 87.12 278 TRP A C 1
ATOM 2158 O O . TRP A 1 278 ? -3.872 31.331 19.852 1.00 87.12 278 TRP A O 1
ATOM 2168 N N . MET A 1 279 ? -4.829 30.099 21.466 1.00 86.38 279 MET A N 1
ATOM 2169 C CA . MET A 1 279 ? -4.696 28.817 20.773 1.00 86.38 279 MET A CA 1
ATOM 2170 C C . MET A 1 279 ? -5.750 28.691 19.672 1.00 86.38 279 MET A C 1
ATOM 2172 O O . MET A 1 279 ? -5.438 28.232 18.578 1.00 86.38 279 MET A O 1
ATOM 2176 N N . GLN A 1 280 ? -6.966 29.190 19.914 1.00 83.81 280 GLN A N 1
ATOM 2177 C CA . GLN A 1 280 ? -8.002 29.288 18.884 1.00 83.81 280 GLN A CA 1
ATOM 2178 C C . GLN A 1 280 ? -7.514 30.073 17.657 1.00 83.81 280 GLN A C 1
ATOM 2180 O O . GLN A 1 280 ? -7.651 29.600 16.533 1.00 83.81 280 GLN A O 1
ATOM 2185 N N . ARG A 1 281 ? -6.888 31.243 17.864 1.00 86.88 281 ARG A N 1
ATOM 2186 C CA . ARG A 1 281 ? -6.317 32.051 16.771 1.00 86.88 281 ARG A CA 1
ATOM 2187 C C . ARG A 1 281 ? -5.254 31.285 15.986 1.00 86.88 281 ARG A C 1
ATOM 2189 O O . ARG A 1 281 ? -5.257 31.340 14.763 1.00 86.88 281 ARG A O 1
ATOM 2196 N N . ARG A 1 282 ? -4.378 30.536 16.665 1.00 88.81 282 ARG A N 1
ATOM 2197 C CA . ARG A 1 282 ? -3.353 29.709 16.003 1.00 88.81 282 ARG A CA 1
ATOM 2198 C C . ARG A 1 282 ? -3.963 28.583 15.172 1.00 88.81 282 ARG A C 1
ATOM 2200 O O . ARG A 1 282 ? -3.515 28.372 14.056 1.00 88.81 282 ARG A O 1
ATOM 2207 N N . ILE A 1 283 ? -5.001 27.912 15.677 1.00 83.88 283 ILE A N 1
ATOM 2208 C CA . ILE A 1 283 ? -5.728 26.873 14.929 1.00 83.88 283 ILE A CA 1
ATOM 2209 C C . ILE A 1 283 ? -6.374 27.469 13.671 1.00 83.88 283 ILE A C 1
ATOM 2211 O O . ILE A 1 283 ? -6.257 26.886 12.600 1.00 83.88 283 ILE A O 1
ATOM 2215 N N . VAL A 1 284 ? -6.991 28.652 13.774 1.00 84.56 284 VAL A N 1
ATOM 2216 C CA . VAL A 1 284 ? -7.590 29.346 12.620 1.00 84.56 284 VAL A CA 1
ATOM 2217 C C . VAL A 1 284 ? -6.530 29.737 11.587 1.00 84.56 284 VAL A C 1
ATOM 2219 O O . VAL A 1 284 ? -6.730 29.518 10.397 1.00 84.56 284 VAL A O 1
ATOM 2222 N N . ILE A 1 285 ? -5.386 30.270 12.022 1.00 88.12 285 ILE A N 1
ATOM 2223 C CA . ILE A 1 285 ? -4.273 30.602 11.119 1.00 88.12 285 ILE A CA 1
ATOM 2224 C C . ILE A 1 285 ? -3.744 29.335 10.436 1.00 88.12 285 ILE A C 1
ATOM 2226 O O . ILE A 1 285 ? -3.581 29.324 9.220 1.00 88.12 285 ILE A O 1
ATOM 2230 N N . SER A 1 286 ? -3.529 28.253 11.188 1.00 87.31 286 SER A N 1
ATOM 2231 C CA . SER A 1 286 ? -3.105 26.967 10.629 1.00 87.31 286 SER A CA 1
ATOM 2232 C C . SER A 1 286 ? -4.106 26.400 9.629 1.00 87.31 286 SER A C 1
ATOM 2234 O O . SER A 1 286 ? -3.679 25.878 8.603 1.00 87.31 286 SER A O 1
ATOM 2236 N N . PHE A 1 287 ? -5.409 26.537 9.881 1.00 86.25 287 PHE A N 1
ATOM 2237 C CA . PHE A 1 287 ? -6.446 26.167 8.919 1.00 86.25 287 PHE A CA 1
ATOM 2238 C C . PHE A 1 287 ? -6.325 26.973 7.624 1.00 86.25 287 PHE A C 1
ATOM 2240 O O . PHE A 1 287 ? -6.311 26.388 6.547 1.00 86.25 287 PHE A O 1
ATOM 2247 N N . LEU A 1 288 ? -6.188 28.300 7.709 1.00 87.31 288 LEU A N 1
ATOM 2248 C CA . LEU A 1 288 ? -6.041 29.148 6.523 1.00 87.31 288 LEU A CA 1
ATOM 2249 C C . LEU A 1 288 ? -4.783 28.787 5.722 1.00 87.31 288 LEU A C 1
ATOM 2251 O O . LEU A 1 288 ? -4.851 28.692 4.500 1.00 87.31 288 LEU A O 1
ATOM 2255 N N . ILE A 1 289 ? -3.660 28.527 6.400 1.00 90.62 289 ILE A N 1
ATOM 2256 C CA . ILE A 1 289 ? -2.410 28.084 5.763 1.00 90.62 289 ILE A CA 1
ATOM 2257 C C . ILE A 1 289 ? -2.605 26.739 5.055 1.00 90.62 289 ILE A C 1
ATOM 2259 O O . ILE A 1 289 ? -2.219 26.604 3.896 1.00 90.62 289 ILE A O 1
ATOM 2263 N N . SER A 1 290 ? -3.212 25.754 5.725 1.00 88.94 290 SER A N 1
ATOM 2264 C CA . SER A 1 290 ? -3.524 24.451 5.129 1.00 88.94 290 SER A CA 1
ATOM 2265 C C . SER A 1 290 ? -4.438 24.596 3.917 1.00 88.94 290 SER A C 1
ATOM 2267 O O . SER A 1 290 ? -4.137 24.061 2.853 1.00 88.94 290 SER A O 1
ATOM 2269 N N . PHE A 1 291 ? -5.538 25.334 4.064 1.00 87.75 291 PHE A N 1
ATOM 2270 C CA . PHE A 1 291 ? -6.536 25.520 3.022 1.00 87.75 291 PHE A CA 1
ATOM 2271 C C . PHE A 1 291 ? -5.921 26.184 1.792 1.00 87.75 291 PHE A C 1
ATOM 2273 O O . PHE A 1 291 ? -5.954 25.617 0.703 1.00 87.75 291 PHE A O 1
ATOM 2280 N N . VAL A 1 292 ? -5.292 27.348 1.970 1.00 91.25 292 VAL A N 1
ATOM 2281 C CA . VAL A 1 292 ? -4.649 28.071 0.870 1.00 91.25 292 VAL A CA 1
ATOM 2282 C C . VAL A 1 292 ? -3.533 27.226 0.263 1.00 91.25 292 VAL A C 1
ATOM 2284 O O . VAL A 1 292 ? -3.481 27.096 -0.956 1.00 91.25 292 VAL A O 1
ATOM 2287 N N . GLY A 1 293 ? -2.676 26.608 1.077 1.00 91.94 293 GLY A N 1
ATOM 2288 C CA . GLY A 1 293 ? -1.556 25.803 0.594 1.00 91.94 293 GLY A CA 1
ATOM 2289 C C . GLY A 1 293 ? -1.999 24.613 -0.259 1.00 91.94 293 GLY A C 1
ATOM 2290 O O . GLY A 1 293 ? -1.572 24.492 -1.404 1.00 91.94 293 GLY A O 1
ATOM 2291 N N . TRP A 1 294 ? -2.891 23.759 0.244 1.00 88.62 294 TRP A N 1
ATOM 2292 C CA . TRP A 1 294 ? -3.329 22.579 -0.506 1.00 88.62 294 TRP A CA 1
ATOM 2293 C C . TRP A 1 294 ? -4.082 22.937 -1.792 1.00 88.62 294 TRP A C 1
ATOM 2295 O O . TRP A 1 294 ? -3.828 22.325 -2.829 1.00 88.62 294 TRP A O 1
ATOM 2305 N N . TRP A 1 295 ? -4.965 23.939 -1.755 1.00 89.25 295 TRP A N 1
ATOM 2306 C CA . TRP A 1 295 ? -5.701 24.369 -2.948 1.00 89.25 295 TRP A CA 1
ATOM 2307 C C . TRP A 1 295 ? -4.809 25.076 -3.969 1.00 89.25 295 TRP A C 1
ATOM 2309 O O . TRP A 1 295 ? -4.987 24.867 -5.166 1.00 89.25 295 TRP A O 1
ATOM 2319 N N . SER A 1 296 ? -3.812 25.846 -3.523 1.00 90.94 296 SER A N 1
ATOM 2320 C CA . SER A 1 296 ? -2.834 26.477 -4.420 1.00 90.94 296 SER A CA 1
ATOM 2321 C C . SER A 1 296 ? -1.939 25.427 -5.080 1.00 90.94 296 SER A C 1
ATOM 2323 O O . SER A 1 296 ? -1.712 25.489 -6.284 1.00 90.94 296 SER A O 1
ATOM 2325 N N . ALA A 1 297 ? -1.479 24.423 -4.324 1.00 88.88 297 ALA A N 1
ATOM 2326 C CA . ALA A 1 297 ? -0.701 23.312 -4.870 1.00 88.88 297 ALA A CA 1
ATOM 2327 C C . ALA A 1 297 ? -1.499 22.517 -5.916 1.00 88.88 297 ALA A C 1
ATOM 2329 O O . ALA A 1 297 ? -0.960 22.214 -6.978 1.00 88.88 297 ALA A O 1
ATOM 2330 N N . LEU A 1 298 ? -2.783 22.246 -5.649 1.00 88.00 298 LEU A N 1
ATOM 2331 C CA . LEU A 1 298 ? -3.677 21.570 -6.590 1.00 88.00 298 LEU A CA 1
ATOM 2332 C C . LEU A 1 298 ? -3.941 22.419 -7.843 1.00 88.00 298 LEU A C 1
ATOM 2334 O O . LEU A 1 298 ? -3.904 21.896 -8.954 1.00 88.00 298 LEU A O 1
ATOM 2338 N N . ALA A 1 299 ? -4.172 23.725 -7.686 1.00 89.50 299 ALA A N 1
ATOM 2339 C CA . ALA A 1 299 ? -4.363 24.639 -8.811 1.00 89.50 299 ALA A CA 1
ATOM 2340 C C . ALA A 1 299 ? -3.124 24.683 -9.720 1.00 89.50 299 ALA A C 1
ATOM 2342 O O . ALA A 1 299 ? -3.256 24.631 -10.940 1.00 89.50 299 ALA A O 1
ATOM 2343 N N . LEU A 1 300 ? -1.924 24.697 -9.131 1.00 86.81 300 LEU A N 1
ATOM 2344 C CA . LEU A 1 300 ? -0.663 24.601 -9.866 1.00 86.81 300 LEU A CA 1
ATOM 2345 C C . LEU A 1 300 ? -0.518 23.262 -10.603 1.00 86.81 300 LEU A C 1
ATOM 2347 O O . LEU A 1 300 ? -0.080 23.256 -11.751 1.00 86.81 300 LEU A O 1
ATOM 2351 N N . THR A 1 301 ? -0.941 22.145 -9.998 1.00 83.19 301 THR A N 1
ATOM 2352 C CA . THR A 1 301 ? -0.978 20.835 -10.674 1.00 83.19 301 THR A CA 1
ATOM 2353 C C . THR A 1 301 ? -1.896 20.871 -11.895 1.00 83.19 301 THR A C 1
ATOM 2355 O O . THR A 1 301 ? -1.526 20.375 -12.953 1.00 83.19 301 THR A O 1
ATOM 2358 N N . VAL A 1 302 ? -3.078 21.485 -11.774 1.00 85.31 302 VAL A N 1
ATOM 2359 C CA . VAL A 1 302 ? -4.022 21.635 -12.894 1.00 85.31 302 VAL A CA 1
ATOM 2360 C C . VAL A 1 302 ? -3.440 22.525 -13.990 1.00 85.31 302 VAL A C 1
ATOM 2362 O O . VAL A 1 302 ? -3.527 22.168 -15.160 1.00 85.31 302 VAL A O 1
ATOM 2365 N N . MET A 1 303 ? -2.805 23.646 -13.637 1.00 83.06 303 MET A N 1
ATOM 2366 C CA . MET A 1 303 ? -2.139 24.512 -14.617 1.00 83.06 303 MET A CA 1
ATOM 2367 C C . MET A 1 303 ? -1.047 23.765 -15.388 1.00 83.06 303 MET A C 1
ATOM 2369 O O . MET A 1 303 ? -0.990 23.881 -16.607 1.00 83.06 303 MET A O 1
ATOM 2373 N N . ALA A 1 304 ? -0.232 22.960 -14.703 1.00 77.06 304 ALA A N 1
ATOM 2374 C CA . ALA A 1 304 ? 0.812 22.155 -15.333 1.00 77.06 304 ALA A CA 1
ATOM 2375 C C . ALA A 1 304 ? 0.286 21.004 -16.210 1.00 77.06 304 ALA A C 1
ATOM 2377 O O . ALA A 1 304 ? 1.045 20.478 -17.013 1.00 77.06 304 ALA A O 1
ATOM 2378 N N . LEU A 1 305 ? -0.978 20.591 -16.063 1.00 73.12 305 LEU A N 1
ATOM 2379 C CA . LEU A 1 305 ? -1.604 19.568 -16.915 1.00 73.12 305 LEU A CA 1
ATOM 2380 C C . LEU A 1 305 ? -2.184 20.125 -18.218 1.00 73.12 305 LEU A C 1
ATOM 2382 O O . LEU A 1 305 ? -2.447 19.360 -19.141 1.00 73.12 305 LEU A O 1
ATOM 2386 N N . VAL A 1 306 ? -2.464 21.428 -18.257 1.00 71.75 306 VAL A N 1
ATOM 2387 C CA . VAL A 1 306 ? -3.138 22.097 -19.382 1.00 71.75 306 VAL A CA 1
ATOM 2388 C C . VAL A 1 306 ? -2.135 22.794 -20.318 1.00 71.75 306 VAL A C 1
ATOM 2390 O O . VAL A 1 306 ? -2.516 23.210 -21.410 1.00 71.75 306 VAL A O 1
ATOM 2393 N N . GLN A 1 307 ? -0.871 22.915 -19.903 1.00 58.97 307 GLN A N 1
ATOM 2394 C CA . GLN A 1 307 ? 0.243 23.484 -20.673 1.00 58.97 307 GLN A CA 1
ATOM 2395 C C . GLN A 1 307 ? 1.041 22.393 -21.384 1.00 58.97 307 GLN A C 1
ATOM 2397 O O . GLN A 1 307 ? 1.480 22.665 -22.522 1.00 58.97 307 GLN A O 1
#

Secondary structure (DSSP, 8-state):
--GGGSTHHHHHHHHHHHHHHHHHHHHHHTHHHHTTS---TTPPPHHHHHHHHHHHHHHHHHHHHHHHT-SS--TTHHHHHHHHHHHHHHHHHHHIIIIIS--HHHHHHHHHHHHHHHHHHHHHHHTT-HHHHHHHHHHHHHHHHHHHHHHHHHHHTT--S----HHHHHHHHHHHHHHHHHHHHHHHHHHHHHTT-HHHHHHHHHHHHHHHHHHHHHHHHHHHHHHHHH-S--HHHHHHHHHHHHHHHHHHHIIIIIHHHHHHHHHTTGGGSPPPHHHHHHHHHHHHHHHHHHHHHHHHHHHHHH-

Radius of gyration: 23.75 Å; chains: 1; bounding box: 48×60×54 Å

Organism: NCBI:txid1802422

Sequence (307 aa):
MRRNRRNYLLAIPAFVFFAAVSGSLVTQSGMDWYRTLSLPWWTPPGSVIGAVWTVIYVLSSVAAIEWWSAKKRGRRFGLVAAMFVANLFLNVGWSVVFFGLHEFAASIVVASLLALSTWSLVALMWTRKPTASVLLLPYAAWATFATCLTAAVARQNGFGFPDLPAGFWLFVHLAGFIVGLGSVTVIDLLGFLGRESCYWTETTIRAHKVTKPLIWIGMAGAIVGGALWHGSWTPVSVAQAWIALVLLMNGYFLSFVVSPFLLARESLGCSKELIPTWMQRRIVISFLISFVGWWSALALTVMALVQ

Foldseek 3Di:
DPPPLCPLLVVLLVLLVVLVVLLVVLLVQQVVVVVVFDFDPPDDPPVVVNVLVVLLSVLLSVLVVQLSPDPDQDPCSVVLVVLSNVLSVLSSVLSCVCRVVVPLLVNLVSLVVSLVSLVVSLVSCCVPPVVSSVSSPSVSVVSVVVSVRSQRRCVRRVNHNPLPPLVVLLVLLVQLLCQQVVLLVVLLVLLLVLQVALVSLVVSLVSCVVSLVSNVSSLCSNLRSLCSSVVDDDPLSVVLVVLSVLLVVLSCCCVPPVNVVSVVCVVVVNSRPHDDPVVSVSSVVSSVSSVCSSVVNVVSSVVVVVD